Protein AF-0000000066740600 (afdb_homodimer)

Secondary structure (DSSP, 8-state):
--------------HHHHHHHHHHHHHHHHHHHHHHHHHHHH--HHHHHHHHHHHHHHHHHHHHHHHHT---SSTHHHHHHHHHHHHHHHHHHHHHTGGGSSSHHHHHHHHHHHIIIIIIHHHHHHHHT-GGG-THHHHHHHHHHHHHHGGG-/------------SHHHHHHHHHHHHHHHHHHHHHHHHHHHHH--HHHHHHHHHHHHHHHHHHHHHHHHT---SSTHHHHHHHHHHHHHHHHHHHHHTGGGSSSHHHHHHHHHHHIIIIIIHHHHHHHHT-GGG-THHHHHHHHHHHHHHGGG-

Structure (mmCIF, N/CA/C/O backbone):
data_AF-0000000066740600-model_v1
#
loop_
_entity.id
_entity.type
_entity.pdbx_description
1 polymer 'Uncharacterized protein'
#
loop_
_atom_site.group_PDB
_atom_site.id
_atom_site.type_symbol
_atom_site.label_atom_id
_atom_site.label_alt_id
_atom_site.label_comp_id
_at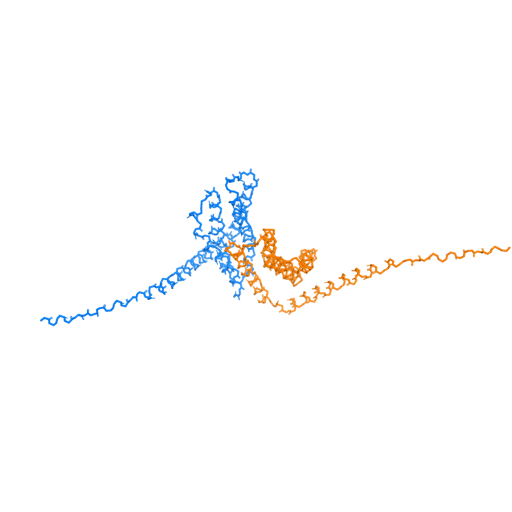om_site.label_asym_id
_atom_site.label_entity_id
_atom_site.label_seq_id
_atom_site.pdbx_PDB_ins_code
_atom_site.Cartn_x
_atom_site.Cartn_y
_atom_site.Cartn_z
_atom_site.occupancy
_atom_site.B_iso_or_equiv
_atom_site.auth_seq_id
_atom_site.auth_comp_id
_atom_site.auth_asym_id
_atom_site.auth_atom_id
_atom_site.pdbx_PDB_model_num
ATOM 1 N N . MET A 1 1 ? -26.531 -8.078 -70.688 1 21.88 1 MET A N 1
ATOM 2 C CA . MET A 1 1 ? -25.453 -8.773 -69.938 1 21.88 1 MET A CA 1
ATOM 3 C C . MET A 1 1 ? -24.734 -7.836 -69 1 21.88 1 MET A C 1
ATOM 5 O O . MET A 1 1 ? -23.781 -8.234 -68.312 1 21.88 1 MET A O 1
ATOM 9 N N . ALA A 1 2 ? -24.703 -6.605 -69.312 1 25 2 ALA A N 1
ATOM 10 C CA . ALA A 1 2 ? -23.812 -5.691 -68.625 1 25 2 ALA A CA 1
ATOM 11 C C . ALA A 1 2 ? -24.219 -5.566 -67.188 1 25 2 ALA A C 1
ATOM 13 O O . ALA A 1 2 ? -25.234 -4.934 -66.812 1 25 2 ALA A O 1
ATOM 14 N N . SER A 1 3 ? -24.125 -6.664 -66.375 1 24.88 3 SER A N 1
ATOM 15 C CA . SER A 1 3 ? -24.422 -6.832 -64.938 1 24.88 3 SER A CA 1
ATOM 16 C C . SER A 1 3 ? -23.562 -5.902 -64.062 1 24.88 3 SER A C 1
ATOM 18 O O . SER A 1 3 ? -22.344 -5.969 -64.125 1 24.88 3 SER A O 1
ATOM 20 N N . SER A 1 4 ? -23.891 -4.574 -64.125 1 25.97 4 SER A N 1
ATOM 21 C CA . SER A 1 4 ? -23.328 -3.529 -63.25 1 25.97 4 SER A CA 1
ATOM 22 C C . SER A 1 4 ? -23.188 -3.994 -61.812 1 25.97 4 SER A C 1
ATOM 24 O O . SER A 1 4 ? -24.172 -4.414 -61.188 1 25.97 4 SER A O 1
ATOM 26 N N . PHE A 1 5 ? -21.984 -4.531 -61.438 1 25.25 5 PHE A N 1
ATOM 27 C CA . PHE A 1 5 ? -21.422 -4.973 -60.156 1 25.25 5 PHE A CA 1
ATOM 28 C C . PHE A 1 5 ? -21.5 -3.859 -59.125 1 25.25 5 PHE A C 1
ATOM 30 O O . PHE A 1 5 ? -20.891 -2.805 -59.281 1 25.25 5 PHE A O 1
ATOM 37 N N . LEU A 1 6 ? -22.672 -3.512 -58.5 1 25.91 6 LEU A N 1
ATOM 38 C CA . LEU A 1 6 ? -22.859 -2.68 -57.312 1 25.91 6 LEU A CA 1
ATOM 39 C C . LEU A 1 6 ? -21.906 -3.084 -56.219 1 25.91 6 LEU A C 1
ATOM 41 O O . LEU A 1 6 ? -21.953 -4.215 -55.719 1 25.91 6 LEU A O 1
ATOM 45 N N . LYS A 1 7 ? -20.609 -2.719 -56.375 1 25.66 7 LYS A N 1
ATOM 46 C CA . LYS A 1 7 ? -19.609 -2.834 -55.344 1 25.66 7 LYS A CA 1
ATOM 47 C C . LYS A 1 7 ? -20.109 -2.219 -54.031 1 25.66 7 LYS A C 1
ATOM 49 O O . LYS A 1 7 ? -20.344 -1.01 -53.969 1 25.66 7 LYS A O 1
ATOM 54 N N . THR A 1 8 ? -21.016 -2.797 -53.156 1 27.02 8 THR A N 1
ATOM 55 C CA . THR A 1 8 ? -21.312 -2.506 -51.75 1 27.02 8 THR A CA 1
ATOM 56 C C . THR A 1 8 ? -20.047 -2.504 -50.938 1 27.02 8 THR A C 1
ATOM 58 O O . THR A 1 8 ? -19.391 -3.539 -50.781 1 27.02 8 THR A O 1
ATOM 61 N N . GLY A 1 9 ? -19.125 -1.652 -51.188 1 29.67 9 GLY A N 1
ATOM 62 C CA . GLY A 1 9 ? -17.938 -1.495 -50.375 1 29.67 9 GLY A CA 1
ATOM 63 C C . GLY A 1 9 ? -18.25 -1.523 -48.875 1 29.67 9 GLY A C 1
ATOM 64 O O . GLY A 1 9 ? -19.172 -0.851 -48.406 1 29.67 9 GLY A O 1
ATOM 65 N N . GLY A 1 10 ? -18.094 -2.664 -48.188 1 28.22 10 GLY A N 1
ATOM 66 C CA . GLY A 1 10 ? -18.141 -2.971 -46.75 1 28.22 10 GLY A CA 1
ATOM 67 C C . GLY A 1 10 ? -17.344 -1.997 -45.906 1 28.22 10 GLY A C 1
ATOM 68 O O . GLY A 1 10 ? -16.109 -1.909 -46.062 1 28.22 10 GLY A O 1
ATOM 69 N N . ILE A 1 11 ? -17.812 -0.753 -45.75 1 31.66 11 ILE A N 1
ATOM 70 C CA . ILE A 1 11 ? -17.281 0.101 -44.719 1 31.66 11 ILE A CA 1
ATOM 71 C C . ILE A 1 11 ? -17.094 -0.712 -43.438 1 31.66 11 ILE A C 1
ATOM 73 O O . ILE A 1 11 ? -18.062 -1.271 -42.906 1 31.66 11 ILE A O 1
ATOM 77 N N . VAL A 1 12 ? -16.062 -1.437 -43.219 1 31.19 12 VAL A N 1
ATOM 78 C CA . VAL A 1 12 ? -15.547 -2.119 -42.031 1 31.19 12 VAL A CA 1
ATOM 79 C C . VAL A 1 12 ? -15.664 -1.205 -40.812 1 31.19 12 VAL A C 1
ATOM 81 O O . VAL A 1 12 ? -15.625 0.021 -40.938 1 31.19 12 VAL A O 1
ATOM 84 N N . GLY A 1 13 ? -16.188 -1.726 -39.562 1 34.06 13 GLY A N 1
ATOM 85 C CA . GLY A 1 13 ? -16.625 -1.51 -38.188 1 34.06 13 GLY A CA 1
ATOM 86 C C . GLY A 1 13 ? -15.586 -0.798 -37.344 1 34.06 13 GLY A C 1
ATOM 87 O O . GLY A 1 13 ? -15.023 -1.385 -36.406 1 34.06 13 GLY A O 1
ATOM 88 N N . GLY A 1 14 ? -14.797 0.026 -37.875 1 41.44 14 GLY A N 1
ATOM 89 C CA . GLY A 1 14 ? -13.906 0.753 -36.969 1 41.44 14 GLY A CA 1
ATOM 90 C C . GLY A 1 14 ? -14.656 1.548 -35.906 1 41.44 14 GLY A C 1
ATOM 91 O O . GLY A 1 14 ? -14.039 2.098 -35 1 41.44 14 GLY A O 1
ATOM 92 N N . GLY A 1 15 ? -15.867 1.936 -36.156 1 43.47 15 GLY A N 1
ATOM 93 C CA . GLY A 1 15 ? -16.656 2.715 -35.219 1 43.47 15 GLY A CA 1
ATOM 94 C C . GLY A 1 15 ? -16.969 1.964 -33.938 1 43.47 15 GLY A C 1
ATOM 95 O O . GLY A 1 15 ? -17.391 2.564 -32.938 1 43.47 15 GLY A O 1
ATOM 96 N N . ASP A 1 16 ? -16.969 0.61 -33.938 1 46.47 16 ASP A N 1
ATOM 97 C CA . ASP A 1 16 ? -17.453 -0.194 -32.812 1 46.47 16 ASP A CA 1
ATOM 98 C C . ASP A 1 16 ? -16.453 -0.186 -31.672 1 46.47 16 ASP A C 1
ATOM 100 O O . ASP A 1 16 ? -16.859 -0.222 -30.5 1 46.47 16 ASP A O 1
ATOM 104 N N . VAL A 1 17 ? -15.188 -0.057 -32.031 1 48.78 17 VAL A N 1
ATOM 105 C CA . VAL A 1 17 ? -14.25 -0.125 -30.906 1 48.78 17 VAL A CA 1
ATOM 106 C C . VAL A 1 17 ? -14.336 1.158 -30.078 1 48.78 17 VAL A C 1
ATOM 108 O O . VAL A 1 17 ? -14.266 1.12 -28.844 1 48.78 17 VAL A O 1
ATOM 111 N N . GLY A 1 18 ? -14.484 2.225 -30.672 1 47.16 18 GLY A N 1
ATOM 112 C CA . GLY A 1 18 ? -14.609 3.479 -29.938 1 47.16 18 GLY A CA 1
ATOM 113 C C . GLY A 1 18 ? -15.859 3.545 -29.078 1 47.16 18 GLY A C 1
ATOM 114 O O . GLY A 1 18 ? -15.82 4.062 -27.969 1 47.16 18 GLY A O 1
ATOM 115 N N . GLN A 1 19 ? -16.906 3.047 -29.578 1 48.78 19 GLN A N 1
ATOM 116 C CA . GLN A 1 19 ? -18.156 3.039 -28.828 1 48.78 19 GLN A CA 1
ATOM 117 C C . GLN A 1 19 ? -18.078 2.076 -27.641 1 48.78 19 GLN A C 1
ATOM 119 O O . GLN A 1 19 ? -18.594 2.377 -26.562 1 48.78 19 GLN A O 1
ATOM 124 N N . TYR A 1 20 ? -17.438 0.97 -27.828 1 52.47 20 TYR A N 1
ATOM 125 C CA . TYR A 1 20 ? -17.297 0.039 -26.703 1 52.47 20 TYR A CA 1
ATOM 126 C C . TYR A 1 20 ? -16.359 0.599 -25.641 1 52.47 20 TYR A C 1
ATOM 128 O O . TYR A 1 20 ? -16.578 0.419 -24.453 1 52.47 20 TYR A O 1
ATOM 136 N N . GLN A 1 21 ? -15.312 1.221 -26 1 48.84 21 GLN A N 1
ATOM 137 C CA . GLN A 1 21 ? -14.445 1.854 -25.016 1 48.84 21 GLN A CA 1
ATOM 138 C C . GLN A 1 21 ? -15.18 2.963 -24.266 1 48.84 21 GLN A C 1
ATOM 140 O O . GLN A 1 21 ? -15.047 3.096 -23.047 1 48.84 21 GLN A O 1
ATOM 145 N N . LEU A 1 22 ? -15.922 3.779 -24.953 1 50.59 22 LEU A N 1
ATOM 146 C CA . LEU A 1 22 ? -16.734 4.801 -24.328 1 50.59 22 LEU A CA 1
ATOM 147 C C . LEU A 1 22 ? -17.781 4.168 -23.406 1 50.59 22 LEU A C 1
ATOM 149 O O . LEU A 1 22 ? -18.016 4.656 -22.297 1 50.59 22 LEU A O 1
ATOM 153 N N . TYR A 1 23 ? -18.438 3.145 -23.875 1 50.34 23 TYR A N 1
ATOM 154 C CA . TYR A 1 23 ? -19.375 2.416 -23.031 1 50.34 23 TYR A CA 1
ATOM 155 C C . TYR A 1 23 ? -18.688 1.831 -21.812 1 50.34 23 TYR A C 1
ATOM 157 O O . TYR A 1 23 ? -19.203 1.906 -20.688 1 50.34 23 TYR A O 1
ATOM 165 N N . ASP A 1 24 ? -17.578 1.298 -21.938 1 51.59 24 ASP A N 1
ATOM 166 C CA . ASP A 1 24 ? -16.828 0.751 -20.812 1 51.59 24 ASP A CA 1
ATOM 167 C C . ASP A 1 24 ? -16.375 1.859 -19.875 1 51.59 24 ASP A C 1
ATOM 169 O O . ASP A 1 24 ? -16.422 1.698 -18.641 1 51.59 24 ASP A O 1
ATOM 173 N N . ASP A 1 25 ? -15.992 2.965 -20.359 1 51.31 25 ASP A N 1
ATOM 174 C CA . ASP A 1 25 ? -15.648 4.121 -19.547 1 51.31 25 ASP A CA 1
ATOM 175 C C . ASP A 1 25 ? -16.875 4.66 -18.812 1 51.31 25 ASP A C 1
ATOM 177 O O . ASP A 1 25 ? -16.781 5.02 -17.641 1 51.31 25 ASP A O 1
ATOM 181 N N . LEU A 1 26 ? -17.953 4.793 -19.5 1 51.19 26 LEU A N 1
ATOM 182 C CA . LEU A 1 26 ? -19.188 5.262 -18.891 1 51.19 26 LEU A CA 1
ATOM 183 C C . LEU A 1 26 ? -19.688 4.273 -17.844 1 51.19 26 LEU A C 1
ATOM 185 O O . LEU A 1 26 ? -20.125 4.676 -16.766 1 51.19 26 LEU A O 1
ATOM 189 N N . GLN A 1 27 ? -19.656 2.984 -18.156 1 47.66 27 GLN A N 1
ATOM 190 C CA . GLN A 1 27 ? -20.047 1.976 -17.172 1 47.66 27 GLN A CA 1
ATOM 191 C C . GLN A 1 27 ? -19.125 2.012 -15.961 1 47.66 27 GLN A C 1
ATOM 193 O O . GLN A 1 27 ? -19.594 1.93 -14.82 1 47.66 27 GLN A O 1
ATOM 198 N N . ALA A 1 28 ? -17.984 2.164 -16.125 1 49.78 28 ALA A N 1
ATOM 199 C CA . ALA A 1 28 ? -17.031 2.281 -15.016 1 49.78 28 ALA A CA 1
ATOM 200 C C . ALA A 1 28 ? -17.312 3.541 -14.203 1 49.78 28 ALA A C 1
ATOM 202 O O . ALA A 1 28 ? -17.266 3.51 -12.969 1 49.78 28 ALA A O 1
ATOM 203 N N . ARG A 1 29 ? -17.594 4.594 -14.875 1 50 29 ARG A N 1
ATOM 204 C CA . ARG A 1 29 ? -17.969 5.816 -14.18 1 50 29 ARG A CA 1
ATOM 205 C C . ARG A 1 29 ? -19.297 5.637 -13.438 1 50 29 ARG A C 1
ATOM 207 O O . ARG A 1 29 ? -19.438 6.094 -12.297 1 50 29 ARG A O 1
ATOM 214 N N . LEU A 1 30 ? -20.234 5.156 -14.086 1 48.66 30 LEU A N 1
ATOM 215 C CA . LEU A 1 30 ? -21.531 4.883 -13.453 1 48.66 30 LEU A CA 1
ATOM 216 C C . LEU A 1 30 ? -21.359 3.949 -12.258 1 48.66 30 LEU A C 1
ATOM 218 O O . LEU A 1 30 ? -21.969 4.164 -11.203 1 48.66 30 LEU A O 1
ATOM 222 N N . GLU A 1 31 ? -20.562 2.971 -12.461 1 44.22 31 GLU A N 1
ATOM 223 C CA . GLU A 1 31 ? -20.328 2.059 -11.344 1 44.22 31 GLU A CA 1
ATOM 224 C C . GLU A 1 31 ? -19.562 2.744 -10.227 1 44.22 31 GLU A C 1
ATOM 226 O O . GLU A 1 31 ? -19.875 2.564 -9.047 1 44.22 31 GLU A O 1
ATOM 231 N N . ALA A 1 32 ? -18.672 3.531 -10.602 1 47.28 32 ALA A N 1
ATOM 232 C CA . ALA A 1 32 ? -17.938 4.328 -9.625 1 47.28 32 ALA A CA 1
ATOM 233 C C . ALA A 1 32 ? -18.859 5.324 -8.93 1 47.28 32 ALA A C 1
ATOM 235 O O . ALA A 1 32 ? -18.797 5.488 -7.707 1 47.28 32 ALA A O 1
ATOM 236 N N . ASP A 1 33 ? -19.625 6.027 -9.656 1 48 33 ASP A N 1
ATOM 237 C CA . ASP A 1 33 ? -20.625 6.926 -9.102 1 48 33 ASP A CA 1
ATOM 238 C C . ASP A 1 33 ? -21.625 6.168 -8.227 1 48 33 ASP A C 1
ATOM 240 O O . ASP A 1 33 ? -22 6.633 -7.145 1 48 33 ASP A O 1
ATOM 244 N N . THR A 1 34 ? -22.062 5.102 -8.727 1 45.16 34 THR A N 1
ATOM 245 C CA . THR A 1 34 ? -23.016 4.293 -7.973 1 45.16 34 THR A CA 1
ATOM 246 C C . THR A 1 34 ? -22.391 3.754 -6.695 1 45.16 34 THR A C 1
ATOM 248 O O . THR A 1 34 ? -23 3.768 -5.633 1 45.16 34 THR A O 1
ATOM 251 N N . VAL A 1 35 ? -21.297 3.229 -6.773 1 42.97 35 VAL A N 1
ATOM 252 C CA . VAL A 1 35 ? -20.609 2.754 -5.582 1 42.97 35 VAL A CA 1
ATOM 253 C C . VAL A 1 35 ? -20.297 3.932 -4.66 1 42.97 35 VAL A C 1
ATOM 255 O O . VAL A 1 35 ? -20.438 3.834 -3.441 1 42.97 35 VAL A O 1
ATOM 258 N N . GLY A 1 36 ? -19.75 4.961 -5.203 1 44.66 36 GLY A N 1
ATOM 259 C CA . GLY A 1 36 ? -19.562 6.188 -4.445 1 44.66 36 GLY A CA 1
ATOM 260 C C . GLY A 1 36 ? -20.828 6.688 -3.777 1 44.66 36 GLY A C 1
ATOM 261 O O . GLY A 1 36 ? -20.812 7.059 -2.602 1 44.66 36 GLY A O 1
ATOM 262 N N . MET A 1 37 ? -21.828 6.863 -4.582 1 42.41 37 MET A N 1
ATOM 263 C CA . MET A 1 37 ? -23.109 7.297 -4.066 1 42.41 37 MET A CA 1
ATOM 264 C C . MET A 1 37 ? -23.641 6.316 -3.023 1 42.41 37 MET A C 1
ATOM 266 O O . MET A 1 37 ? -24.188 6.73 -1.994 1 42.41 37 MET A O 1
ATOM 270 N N . ALA A 1 38 ? -23.656 5.129 -3.359 1 41.78 38 ALA A N 1
ATOM 271 C CA . ALA A 1 38 ? -24.125 4.145 -2.385 1 41.78 38 ALA A CA 1
ATOM 272 C C . ALA A 1 38 ? -23.312 4.23 -1.092 1 41.78 38 ALA A C 1
ATOM 274 O O . ALA A 1 38 ? -23.875 4.129 0.003 1 41.78 38 ALA A O 1
ATOM 275 N N . PHE A 1 39 ? -21.984 4.301 -1.225 1 44.47 39 PHE A N 1
ATOM 276 C CA . PHE A 1 39 ? -21.141 4.426 -0.041 1 44.47 39 PHE A CA 1
ATOM 277 C C . PHE A 1 39 ? -21.359 5.773 0.637 1 44.47 39 PHE A C 1
ATOM 279 O O . PHE A 1 39 ? -21.375 5.859 1.866 1 44.47 39 PHE A O 1
ATOM 286 N N . SER A 1 40 ? -21.312 6.879 -0.047 1 45.03 40 SER A N 1
ATOM 287 C CA . SER A 1 40 ? -21.547 8.211 0.511 1 45.03 40 SER A CA 1
ATOM 288 C C . SER A 1 40 ? -22.906 8.281 1.196 1 45.03 40 SER A C 1
ATOM 290 O O . SER A 1 40 ? -23.031 8.852 2.283 1 45.03 40 SER A O 1
ATOM 292 N N . ALA A 1 41 ? -24 8.109 0.292 1 45.03 41 ALA A N 1
ATOM 293 C CA . ALA A 1 41 ? -25.344 8.25 0.837 1 45.03 41 ALA A CA 1
ATOM 294 C C . ALA A 1 41 ? -25.547 7.344 2.047 1 45.03 41 ALA A C 1
ATOM 296 O O . ALA A 1 41 ? -26.281 7.695 2.982 1 45.03 41 ALA A O 1
ATOM 297 N N . ALA A 1 42 ? -25.062 6.16 1.802 1 44.19 42 ALA A N 1
ATOM 298 C CA . ALA A 1 42 ? -25.438 5.141 2.771 1 44.19 42 ALA A CA 1
ATOM 299 C C . ALA A 1 42 ? -24.625 5.266 4.055 1 44.19 42 ALA A C 1
ATOM 301 O O . ALA A 1 42 ? -25 4.723 5.094 1 44.19 42 ALA A O 1
ATOM 302 N N . THR A 1 43 ? -23.172 5.605 3.93 1 56.62 43 THR A N 1
ATOM 303 C CA . THR A 1 43 ? -22.562 5.156 5.176 1 56.62 43 THR A CA 1
ATOM 304 C C . THR A 1 43 ? -22.297 6.336 6.105 1 56.62 43 THR A C 1
ATOM 306 O O . THR A 1 43 ? -21.453 7.18 5.82 1 56.62 43 THR A O 1
ATOM 309 N N . GLY A 1 44 ? -23.312 6.785 6.773 1 64.25 44 GLY A N 1
ATOM 310 C CA . GLY A 1 44 ? -23.062 7.66 7.91 1 64.25 44 GLY A CA 1
ATOM 311 C C . GLY A 1 44 ? -21.797 7.312 8.672 1 64.25 44 GLY A C 1
ATOM 312 O O . GLY A 1 44 ? -21.172 6.289 8.406 1 64.25 44 GLY A O 1
ATOM 313 N N . PRO A 1 45 ? -21.188 8.266 9.336 1 73.12 45 PRO A N 1
ATOM 314 C CA . PRO A 1 45 ? -19.969 8.039 10.109 1 73.12 45 PRO A CA 1
ATOM 315 C C . PRO A 1 45 ? -19.969 6.699 10.844 1 73.12 45 PRO A C 1
ATOM 317 O O . PRO A 1 45 ? -18.938 6.031 10.93 1 73.12 45 PRO A O 1
ATOM 320 N N . MET A 1 46 ? -21.109 6.332 11.227 1 78.94 46 MET A N 1
ATOM 321 C CA . MET A 1 46 ? -21.219 5.07 11.953 1 78.94 46 MET A CA 1
ATOM 322 C C . MET A 1 46 ? -20.969 3.887 11.023 1 78.94 46 MET A C 1
ATOM 324 O O . MET A 1 46 ? -20.328 2.908 11.422 1 78.94 46 MET A O 1
ATOM 328 N N . LEU A 1 47 ? -21.438 3.982 9.844 1 83.62 47 LEU A N 1
ATOM 329 C CA . LEU A 1 47 ? -21.281 2.877 8.906 1 83.62 47 LEU A CA 1
ATOM 330 C C . LEU A 1 47 ? -19.828 2.75 8.453 1 83.62 47 LEU A C 1
ATOM 332 O O . LEU A 1 47 ? -19.312 1.638 8.312 1 83.62 47 LEU A O 1
ATOM 336 N N . ARG A 1 48 ? -19.219 3.848 8.297 1 88.75 48 ARG A N 1
ATOM 337 C CA . ARG A 1 48 ? -17.828 3.834 7.867 1 88.75 48 ARG A CA 1
ATOM 338 C C . ARG A 1 48 ? -16.938 3.137 8.898 1 88.75 48 ARG A C 1
ATOM 340 O O . ARG A 1 48 ? -16.078 2.328 8.539 1 88.75 48 ARG A O 1
ATOM 347 N N . HIS A 1 49 ? -17.172 3.424 10.156 1 92.38 49 HIS A N 1
ATOM 348 C CA . HIS A 1 49 ? -16.391 2.791 11.211 1 92.38 49 HIS A CA 1
ATOM 349 C C . HIS A 1 49 ? -16.625 1.281 11.234 1 92.38 49 HIS A C 1
ATOM 351 O O . HIS A 1 49 ? -15.68 0.515 11.461 1 92.38 49 HIS A O 1
ATOM 357 N N . LYS A 1 50 ? -17.812 0.93 10.992 1 94.12 50 LYS A N 1
ATOM 358 C CA . LYS A 1 50 ? -18.125 -0.497 10.977 1 94.12 50 LYS A CA 1
ATOM 359 C C . LYS A 1 50 ? -17.438 -1.193 9.805 1 94.12 50 LYS A C 1
ATOM 361 O O . LYS A 1 50 ? -16.922 -2.307 9.945 1 94.12 50 LYS A O 1
ATOM 366 N N . VAL A 1 51 ? -17.453 -0.566 8.648 1 95.25 51 VAL A N 1
ATOM 367 C CA . VAL A 1 51 ? -16.828 -1.135 7.465 1 95.25 51 VAL A CA 1
ATOM 368 C C . VAL A 1 51 ? -15.328 -1.316 7.719 1 95.25 51 VAL A C 1
ATOM 370 O O . VAL A 1 51 ? -14.766 -2.371 7.414 1 95.25 51 VAL A O 1
ATOM 373 N N . VAL A 1 52 ? -14.711 -0.335 8.266 1 97.44 52 VAL A N 1
ATOM 374 C CA . VAL A 1 52 ? -13.289 -0.402 8.562 1 97.44 52 VAL A CA 1
ATOM 375 C C . VAL A 1 52 ? -13.016 -1.52 9.57 1 97.44 52 VAL A C 1
ATOM 377 O O . VAL A 1 52 ? -12.078 -2.303 9.406 1 97.44 52 VAL A O 1
ATOM 380 N N . ALA A 1 53 ? -13.852 -1.61 10.578 1 97.94 53 ALA A N 1
ATOM 381 C CA . ALA A 1 53 ? -13.711 -2.631 11.617 1 97.94 53 ALA A CA 1
ATOM 382 C C . ALA A 1 53 ? -13.812 -4.031 11.016 1 97.94 53 ALA A C 1
ATOM 384 O O . ALA A 1 53 ? -12.977 -4.895 11.289 1 97.94 53 ALA A O 1
ATOM 385 N N . VAL A 1 54 ? -14.781 -4.234 10.234 1 98.12 54 VAL A N 1
ATOM 386 C CA . VAL A 1 54 ? -15.008 -5.539 9.625 1 98.12 54 VAL A CA 1
ATOM 387 C C . VAL A 1 54 ? -13.859 -5.883 8.688 1 98.12 54 VAL A C 1
ATOM 389 O O . VAL A 1 54 ? -13.367 -7.012 8.688 1 98.12 54 VAL A O 1
ATOM 392 N N . SER A 1 55 ? -13.453 -4.938 7.918 1 98.56 55 SER A N 1
ATOM 393 C CA . SER A 1 55 ? -12.336 -5.148 7.012 1 98.56 55 SER A CA 1
ATOM 394 C C . SER A 1 55 ? -11.062 -5.512 7.773 1 98.56 55 SER A C 1
ATOM 396 O O . SER A 1 55 ? -10.328 -6.414 7.371 1 98.56 55 SER A O 1
ATOM 398 N N . GLY A 1 56 ? -10.773 -4.781 8.852 1 98.69 56 GLY A N 1
ATOM 399 C CA . GLY A 1 56 ? -9.609 -5.078 9.672 1 98.69 56 GLY A CA 1
ATOM 400 C C . GLY A 1 56 ? -9.641 -6.469 10.266 1 98.69 56 GLY A C 1
ATOM 401 O O . GLY A 1 56 ? -8.656 -7.207 10.188 1 98.69 56 GLY A O 1
ATOM 402 N N . VAL A 1 57 ? -10.75 -6.836 10.812 1 98.69 57 VAL A N 1
ATOM 403 C CA . VAL A 1 57 ? -10.914 -8.172 11.375 1 98.69 57 VAL A CA 1
ATOM 404 C C . VAL A 1 57 ? -10.742 -9.219 10.281 1 98.69 57 VAL A C 1
ATOM 406 O O . VAL A 1 57 ? -10.047 -10.219 10.477 1 98.69 57 VAL A O 1
ATOM 409 N N . ALA A 1 58 ? -11.359 -9.023 9.172 1 98.62 58 ALA A N 1
ATOM 410 C CA . ALA A 1 58 ? -11.312 -9.969 8.062 1 98.62 58 ALA A CA 1
ATOM 411 C C . ALA A 1 58 ? -9.883 -10.188 7.586 1 98.62 58 ALA A C 1
ATOM 413 O O . ALA A 1 58 ? -9.453 -11.328 7.375 1 98.62 58 ALA A O 1
ATOM 414 N N . THR A 1 59 ? -9.133 -9.062 7.332 1 98.62 59 THR A N 1
ATOM 415 C CA . THR A 1 59 ? -7.789 -9.219 6.797 1 98.62 59 THR A CA 1
ATOM 416 C C . THR A 1 59 ? -6.898 -9.977 7.781 1 98.62 59 THR A C 1
ATOM 418 O O . THR A 1 59 ? -6.109 -10.836 7.379 1 98.62 59 THR A O 1
ATOM 421 N N . LEU A 1 60 ? -7.031 -9.727 9.055 1 98.69 60 LEU A N 1
ATOM 422 C CA . LEU A 1 60 ? -6.215 -10.43 10.039 1 98.69 60 LEU A CA 1
ATOM 423 C C . LEU A 1 60 ? -6.637 -11.891 10.148 1 98.69 60 LEU A C 1
ATOM 425 O O . LEU A 1 60 ? -5.793 -12.773 10.344 1 98.69 60 LEU A O 1
ATOM 429 N N . GLY A 1 61 ? -7.914 -12.188 10.078 1 98.62 61 GLY A N 1
ATOM 430 C CA . GLY A 1 61 ? -8.367 -13.562 10.031 1 98.62 61 GLY A CA 1
ATOM 431 C C . GLY A 1 61 ? -7.828 -14.328 8.828 1 98.62 61 GLY A C 1
ATOM 432 O O . GLY A 1 61 ? -7.387 -15.469 8.961 1 98.62 61 GLY A O 1
ATOM 433 N N . LEU A 1 62 ? -7.867 -13.75 7.734 1 98.69 62 LEU A N 1
ATOM 434 C CA . LEU A 1 62 ? -7.367 -14.359 6.508 1 98.69 62 LEU A CA 1
ATOM 435 C C . LEU A 1 62 ? -5.855 -14.555 6.574 1 98.69 62 LEU A C 1
ATOM 437 O O . LEU A 1 62 ? -5.332 -15.555 6.074 1 98.69 62 LEU A O 1
ATOM 441 N N . ASP A 1 63 ? -5.223 -13.57 7.172 1 98.44 63 ASP A N 1
ATOM 442 C CA . ASP A 1 63 ? -3.783 -13.695 7.355 1 98.44 63 ASP A CA 1
ATOM 443 C C . ASP A 1 63 ? -3.453 -14.859 8.297 1 98.44 63 ASP A C 1
ATOM 445 O O . ASP A 1 63 ? -2.488 -15.594 8.07 1 98.44 63 ASP A O 1
ATOM 449 N N . THR A 1 64 ? -4.156 -14.961 9.32 1 98.19 64 THR A N 1
ATOM 450 C CA . THR A 1 64 ? -3.955 -16.062 10.258 1 98.19 64 THR A CA 1
ATOM 451 C C . THR A 1 64 ? -4.207 -17.406 9.578 1 98.19 64 THR A C 1
ATOM 453 O O . THR A 1 64 ? -3.447 -18.359 9.773 1 98.19 64 THR A O 1
ATOM 456 N N . TYR A 1 65 ? -5.258 -17.469 8.82 1 98.38 65 TYR A N 1
ATOM 457 C CA . TYR A 1 65 ? -5.52 -18.672 8.031 1 98.38 65 TYR A CA 1
ATOM 458 C C . TYR A 1 65 ? -4.332 -19 7.133 1 98.38 65 TYR A C 1
ATOM 460 O O . TYR A 1 65 ? -3.918 -20.156 7.043 1 98.38 65 TYR A O 1
ATOM 468 N N . ASP A 1 66 ? -3.867 -18.031 6.492 1 98 66 ASP A N 1
ATOM 469 C CA . ASP A 1 66 ? -2.705 -18.203 5.625 1 98 66 ASP A CA 1
ATOM 470 C C . ASP A 1 66 ? -1.522 -18.781 6.402 1 98 66 ASP A C 1
ATOM 472 O O . ASP A 1 66 ? -0.884 -19.734 5.957 1 98 66 ASP A O 1
ATOM 476 N N . ALA A 1 67 ? -1.166 -18.281 7.531 1 97 67 ALA A N 1
ATOM 477 C CA . ALA A 1 67 ? 0.018 -18.625 8.312 1 97 67 ALA A CA 1
ATOM 478 C C . ALA A 1 67 ? -0.106 -20.047 8.883 1 97 67 ALA A C 1
ATOM 480 O O . ALA A 1 67 ? 0.897 -20.734 9.062 1 97 67 ALA A O 1
ATOM 481 N N . HIS A 1 68 ? -1.3 -20.5 9.031 1 97.62 68 HIS A N 1
ATOM 482 C CA . HIS A 1 68 ? -1.402 -21.703 9.844 1 97.62 68 HIS A CA 1
ATOM 483 C C . HIS A 1 68 ? -2.111 -22.828 9.086 1 97.62 68 HIS A C 1
ATOM 485 O O . HIS A 1 68 ? -2.008 -24 9.453 1 97.62 68 HIS A O 1
ATOM 491 N N . MET A 1 69 ? -2.773 -22.469 8.109 1 97 69 MET A N 1
ATOM 492 C CA . MET A 1 69 ? -3.633 -23.5 7.531 1 97 69 MET A CA 1
ATOM 493 C C . MET A 1 69 ? -3.461 -23.578 6.02 1 97 69 MET A C 1
ATOM 495 O O . MET A 1 69 ? -3.494 -24.656 5.434 1 97 69 MET A O 1
ATOM 499 N N . PHE A 1 70 ? -3.285 -22.516 5.383 1 96.5 70 PHE A N 1
ATOM 500 C CA . PHE A 1 70 ? -3.258 -22.438 3.926 1 96.5 70 PHE A CA 1
ATOM 501 C C . PHE A 1 70 ? -1.963 -23.016 3.375 1 96.5 70 PHE A C 1
ATOM 503 O O . PHE A 1 70 ? -0.884 -22.469 3.586 1 96.5 70 PHE A O 1
ATOM 510 N N . ARG A 1 71 ? -2.029 -24.172 2.689 1 97.12 71 ARG A N 1
ATOM 511 C CA . ARG A 1 71 ? -0.921 -24.875 2.059 1 97.12 71 ARG A CA 1
ATOM 512 C C . ARG A 1 71 ? -1.284 -25.312 0.642 1 97.12 71 ARG A C 1
ATOM 514 O O . ARG A 1 71 ? -1.6 -26.469 0.405 1 97.12 71 ARG A O 1
ATOM 521 N N . PRO A 1 72 ? -1.181 -24.438 -0.288 1 96.94 72 PRO A N 1
ATOM 522 C CA . PRO A 1 72 ? -1.565 -24.781 -1.661 1 96.94 72 PRO A CA 1
ATOM 523 C C . PRO A 1 72 ? -0.634 -25.812 -2.299 1 96.94 72 PRO A C 1
ATOM 525 O O . PRO A 1 72 ? 0.53 -25.922 -1.905 1 96.94 72 PRO A O 1
ATOM 528 N N . LYS A 1 73 ? -1.096 -26.562 -3.273 1 97.75 73 LYS A N 1
ATOM 529 C CA . LYS A 1 73 ? -0.292 -27.5 -4.051 1 97.75 73 LYS A CA 1
ATOM 530 C C . LYS A 1 73 ? 0.77 -26.766 -4.867 1 97.75 73 LYS A C 1
ATOM 532 O O . LYS A 1 73 ? 1.918 -27.203 -4.941 1 97.75 73 LYS A O 1
ATOM 537 N N . ASN A 1 74 ? 0.325 -25.734 -5.504 1 97.25 74 ASN A N 1
ATOM 538 C CA . ASN A 1 74 ? 1.222 -24.844 -6.234 1 97.25 74 ASN A CA 1
ATOM 539 C C . ASN A 1 74 ? 1.651 -23.656 -5.375 1 97.25 74 ASN A C 1
ATOM 541 O O . ASN A 1 74 ? 0.84 -22.781 -5.07 1 97.25 74 ASN A O 1
ATOM 545 N N . PRO A 1 75 ? 2.855 -23.5 -5.062 1 95.25 75 PRO A N 1
ATOM 546 C CA . PRO A 1 75 ? 3.344 -22.484 -4.133 1 95.25 75 PRO A CA 1
ATOM 547 C C . PRO A 1 75 ? 3.146 -21.062 -4.664 1 95.25 75 PRO A C 1
ATOM 549 O O . PRO A 1 75 ? 3.178 -20.094 -3.895 1 95.25 75 PRO A O 1
ATOM 552 N N . THR A 1 76 ? 3.006 -20.875 -5.883 1 94.44 76 THR A N 1
ATOM 553 C CA . THR A 1 76 ? 2.793 -19.562 -6.453 1 94.44 76 THR A CA 1
ATOM 554 C C . THR A 1 76 ? 1.55 -18.906 -5.859 1 94.44 76 THR A C 1
ATOM 556 O O . THR A 1 76 ? 1.485 -17.672 -5.73 1 94.44 76 THR A O 1
ATOM 559 N N . TYR A 1 77 ? 0.605 -19.719 -5.434 1 97.62 77 TYR A N 1
ATOM 560 C CA . TYR A 1 77 ? -0.653 -19.188 -4.93 1 97.62 77 TYR A CA 1
ATOM 561 C C . TYR A 1 77 ? -0.486 -18.641 -3.514 1 97.62 77 TYR A C 1
ATOM 563 O O . TYR A 1 77 ? -1.326 -17.891 -3.029 1 97.62 77 TYR A O 1
ATOM 571 N N . LYS A 1 78 ? 0.58 -19.031 -2.84 1 97 78 LYS A N 1
ATOM 572 C CA . LYS A 1 78 ? 0.908 -18.391 -1.574 1 97 78 LYS A CA 1
ATOM 573 C C . LYS A 1 78 ? 1.248 -16.906 -1.782 1 97 78 LYS A C 1
ATOM 575 O O . LYS A 1 78 ? 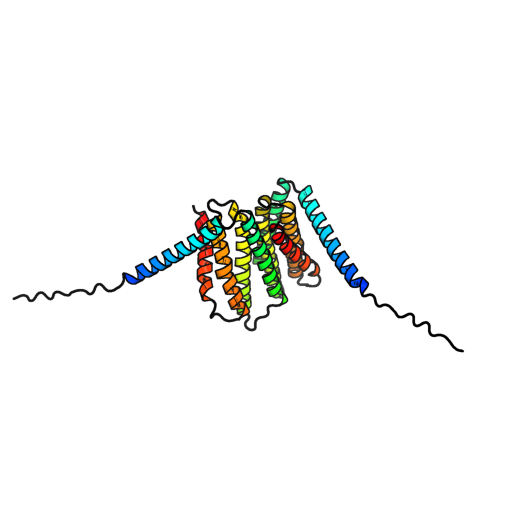0.815 -16.062 -1.009 1 97 78 LYS A O 1
ATOM 580 N N . GLU A 1 79 ? 1.991 -16.656 -2.83 1 95.06 79 GLU A N 1
ATOM 581 C CA . GLU A 1 79 ? 2.359 -15.281 -3.145 1 95.06 79 GLU A CA 1
ATOM 582 C C . GLU A 1 79 ? 1.136 -14.453 -3.531 1 95.06 79 GLU A C 1
ATOM 584 O O . GLU A 1 79 ? 1.037 -13.281 -3.178 1 95.06 79 GLU A O 1
ATOM 589 N N . VAL A 1 80 ? 0.241 -15.102 -4.215 1 97.31 80 VAL A N 1
ATOM 590 C CA . VAL A 1 80 ? -0.994 -14.43 -4.594 1 97.31 80 VAL A CA 1
ATOM 591 C C . VAL A 1 80 ? -1.784 -14.055 -3.34 1 97.31 80 VAL A C 1
ATOM 593 O O . VAL A 1 80 ? -2.299 -12.938 -3.232 1 97.31 80 VAL A O 1
ATOM 596 N N . TRP A 1 81 ? -1.839 -14.977 -2.432 1 98.44 81 TRP A N 1
ATOM 597 C CA . TRP A 1 81 ? -2.525 -14.711 -1.171 1 98.44 81 TRP A CA 1
ATOM 598 C C . TRP A 1 81 ? -1.859 -13.57 -0.415 1 98.44 81 TRP A C 1
ATOM 600 O O . TRP A 1 81 ? -2.541 -12.68 0.107 1 98.44 81 TRP A O 1
ATOM 610 N N . HIS A 1 82 ? -0.555 -13.555 -0.404 1 97.5 82 HIS A N 1
ATOM 611 C CA . HIS A 1 82 ? 0.161 -12.523 0.333 1 97.5 82 HIS A CA 1
ATOM 612 C C . HIS A 1 82 ? -0.035 -11.148 -0.31 1 97.5 82 HIS A C 1
ATOM 614 O O . HIS A 1 82 ? -0.123 -10.141 0.39 1 97.5 82 HIS A O 1
ATOM 620 N N . THR A 1 83 ? -0.06 -11.125 -1.581 1 97.56 83 THR A N 1
ATOM 621 C CA . THR A 1 83 ? -0.371 -9.875 -2.27 1 97.56 83 THR A CA 1
ATOM 622 C C . THR A 1 83 ? -1.766 -9.383 -1.896 1 97.56 83 THR A C 1
ATOM 624 O O . THR A 1 83 ? -1.95 -8.211 -1.578 1 97.56 83 THR A O 1
ATOM 627 N N . ALA A 1 84 ? -2.734 -10.297 -1.95 1 98.62 84 ALA A N 1
ATOM 628 C CA . ALA A 1 84 ? -4.094 -9.961 -1.539 1 98.62 84 ALA A CA 1
ATOM 629 C C . ALA A 1 84 ? -4.113 -9.375 -0.128 1 98.62 84 ALA A C 1
ATOM 631 O O . ALA A 1 84 ? -4.734 -8.336 0.114 1 98.62 84 ALA A O 1
ATOM 632 N N . SER A 1 85 ? -3.402 -10.031 0.711 1 98.56 85 SER A N 1
ATOM 633 C CA . SER A 1 85 ? -3.363 -9.656 2.123 1 98.56 85 SER A CA 1
ATOM 634 C C . SER A 1 85 ? -2.725 -8.289 2.318 1 98.56 85 SER A C 1
ATOM 636 O O . SER A 1 85 ? -3.25 -7.453 3.055 1 98.56 85 SER A O 1
ATOM 638 N N . LEU A 1 86 ? -1.649 -8.094 1.662 1 98 86 LEU A N 1
ATOM 639 C CA . LEU A 1 86 ? -0.934 -6.828 1.784 1 98 86 LEU A CA 1
ATOM 640 C C . LEU A 1 86 ? -1.816 -5.664 1.352 1 98 86 LEU A C 1
ATOM 642 O O . LEU A 1 86 ? -1.949 -4.676 2.08 1 98 86 LEU A O 1
ATOM 646 N N . TYR A 1 87 ? -2.396 -5.734 0.256 1 98.75 87 TYR A N 1
ATOM 647 C CA . TYR A 1 87 ? -3.223 -4.648 -0.265 1 98.75 87 TYR A CA 1
ATOM 648 C C . TYR A 1 87 ? -4.484 -4.473 0.575 1 98.75 87 TYR A C 1
ATOM 650 O O . TYR A 1 87 ? -4.953 -3.352 0.774 1 98.75 87 TYR A O 1
ATOM 658 N N . HIS A 1 88 ? -5.031 -5.59 1.046 1 98.88 88 HIS A N 1
ATOM 659 C CA . HIS A 1 88 ? -6.16 -5.551 1.967 1 98.88 88 HIS A CA 1
ATOM 660 C C . HIS A 1 88 ? -5.805 -4.797 3.244 1 98.88 88 HIS A C 1
ATOM 662 O O . HIS A 1 88 ? -6.484 -3.836 3.613 1 98.88 88 HIS A O 1
ATOM 668 N N . LEU A 1 89 ? -4.719 -5.188 3.805 1 98.62 89 LEU A N 1
ATOM 669 C CA . LEU A 1 89 ? -4.301 -4.629 5.086 1 98.62 89 LEU A CA 1
ATOM 670 C C . LEU A 1 89 ? -3.979 -3.145 4.953 1 98.62 89 LEU A C 1
ATOM 672 O O . LEU A 1 89 ? -4.492 -2.324 5.719 1 98.62 89 LEU A O 1
ATOM 676 N N . VAL A 1 90 ? -3.18 -2.746 3.986 1 98.5 90 VAL A N 1
ATOM 677 C CA . VAL A 1 90 ? -2.734 -1.363 3.844 1 98.5 90 VAL A CA 1
ATOM 678 C C . VAL A 1 90 ? -3.922 -0.47 3.49 1 98.5 90 VAL A C 1
ATOM 680 O O . VAL A 1 90 ? -4.055 0.634 4.023 1 98.5 90 VAL A O 1
ATOM 683 N N . HIS A 1 91 ? -4.777 -0.939 2.682 1 98.88 91 HIS A N 1
ATOM 684 C CA . HIS A 1 91 ? -5.887 -0.09 2.268 1 98.88 91 HIS A CA 1
ATOM 685 C C . HIS A 1 91 ? -6.988 -0.07 3.322 1 98.88 91 HIS A C 1
ATOM 687 O O . HIS A 1 91 ? -7.773 0.878 3.389 1 98.88 91 HIS A O 1
ATOM 693 N N . THR A 1 92 ? -7.043 -1.079 4.16 1 98.69 92 THR A N 1
ATOM 694 C CA . THR A 1 92 ? -7.867 -0.983 5.359 1 98.69 92 THR A CA 1
ATOM 695 C C . THR A 1 92 ? -7.359 0.131 6.273 1 98.69 92 THR A C 1
ATOM 697 O O . THR A 1 92 ? -8.148 0.938 6.77 1 98.69 92 THR A O 1
ATOM 700 N N . ALA A 1 93 ? -6.094 0.166 6.473 1 97.75 93 ALA A N 1
ATOM 701 C CA . ALA A 1 93 ? -5.508 1.239 7.27 1 97.75 93 ALA A CA 1
ATOM 702 C C . ALA A 1 93 ? -5.781 2.604 6.645 1 97.75 93 ALA A C 1
ATOM 704 O O . ALA A 1 93 ? -6.117 3.561 7.348 1 97.75 93 ALA A O 1
ATOM 705 N N . ALA A 1 94 ? -5.641 2.668 5.34 1 98.19 94 ALA A N 1
ATOM 706 C CA . ALA A 1 94 ? -5.918 3.926 4.648 1 98.19 94 ALA A CA 1
ATOM 707 C C . ALA A 1 94 ? -7.383 4.324 4.801 1 98.19 94 ALA A C 1
ATOM 709 O O . ALA A 1 94 ? -7.703 5.512 4.867 1 98.19 94 ALA A O 1
ATOM 710 N N . LEU A 1 95 ? -8.273 3.363 4.832 1 97.56 95 LEU A N 1
ATOM 711 C CA . LEU A 1 95 ? -9.688 3.613 5.047 1 97.56 95 LEU A CA 1
ATOM 712 C C . LEU A 1 95 ? -9.922 4.344 6.363 1 97.56 95 LEU A C 1
ATOM 714 O O . LEU A 1 95 ? -10.82 5.18 6.469 1 97.56 95 LEU A O 1
ATOM 718 N N . LEU A 1 96 ? -9.125 4.039 7.332 1 95.06 96 LEU A N 1
ATOM 719 C CA . LEU A 1 96 ? -9.227 4.703 8.625 1 95.06 96 LEU A CA 1
ATOM 720 C C . LEU A 1 96 ? -8.977 6.203 8.484 1 95.06 96 LEU A C 1
ATOM 722 O O . LEU A 1 96 ? -9.562 7.004 9.219 1 95.06 96 LEU A O 1
ATOM 726 N N . GLY A 1 97 ? -8.156 6.59 7.52 1 94.44 97 GLY A N 1
ATOM 727 C CA . GLY A 1 97 ? -7.82 7.988 7.305 1 94.44 97 GLY A CA 1
ATOM 728 C C . GLY A 1 97 ? -8.75 8.688 6.332 1 94.44 97 GLY A C 1
ATOM 729 O O . GLY A 1 97 ? -8.633 9.891 6.105 1 94.44 97 GLY A O 1
ATOM 730 N N . ALA A 1 98 ? -9.797 8.008 5.848 1 94.56 98 ALA A N 1
ATOM 731 C CA . ALA A 1 98 ? -10.672 8.547 4.805 1 94.56 98 ALA A CA 1
ATOM 732 C C . ALA A 1 98 ? -11.391 9.797 5.285 1 94.56 98 ALA A C 1
ATOM 734 O O . ALA A 1 98 ? -11.531 10.773 4.535 1 94.56 98 ALA A O 1
ATOM 735 N N . PRO A 1 99 ? -11.812 9.938 6.551 1 92.88 99 PRO A N 1
ATOM 736 C CA . PRO A 1 99 ? -12.625 11.07 6.992 1 92.88 99 PRO A CA 1
ATOM 737 C C . PRO A 1 99 ? -11.859 12.398 6.961 1 92.88 99 PRO A C 1
ATOM 739 O O . PRO A 1 99 ? -12.477 13.469 6.984 1 92.88 99 PRO A O 1
ATOM 742 N N . ILE A 1 100 ? -10.57 12.391 6.887 1 89.81 100 IL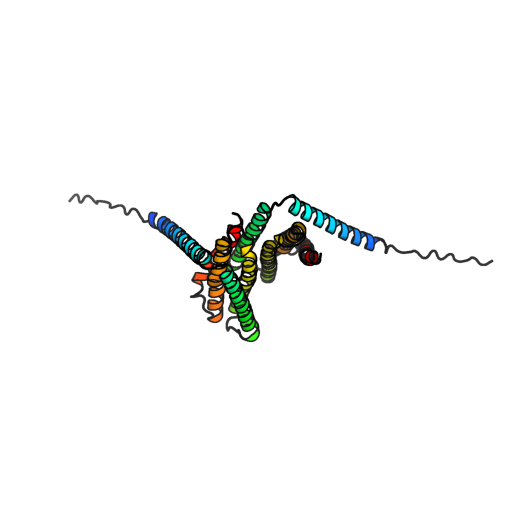E A N 1
ATOM 743 C CA . ILE A 1 100 ? -9.812 13.641 6.934 1 89.81 100 ILE A CA 1
ATOM 744 C C . ILE A 1 100 ? -9.531 14.125 5.512 1 89.81 100 ILE A C 1
ATOM 746 O O . ILE A 1 100 ? -8.891 15.164 5.32 1 89.81 100 ILE A O 1
ATOM 750 N N . THR A 1 101 ? -10.008 13.383 4.539 1 92.62 101 THR A N 1
ATOM 751 C CA . THR A 1 101 ? -9.812 13.781 3.148 1 92.62 101 THR A CA 1
ATOM 752 C C . THR A 1 101 ? -10.93 14.695 2.68 1 92.62 101 THR A C 1
ATOM 754 O O . THR A 1 101 ? -11.969 14.812 3.34 1 92.62 101 THR A O 1
ATOM 757 N N . LYS A 1 102 ? -10.82 15.398 1.543 1 92 102 LYS A N 1
ATOM 758 C CA . LYS A 1 102 ? -11.781 16.359 1.017 1 92 102 LYS A CA 1
ATOM 759 C C . LYS A 1 102 ? -13.07 15.672 0.596 1 92 102 LYS A C 1
ATOM 761 O O . LYS A 1 102 ? -14.164 16.234 0.752 1 92 102 LYS A O 1
ATOM 766 N N . ARG A 1 103 ? -13.016 14.5 -0.039 1 94 103 ARG A N 1
ATOM 767 C CA . ARG A 1 103 ? -14.156 13.711 -0.494 1 94 103 ARG A CA 1
ATOM 768 C C . ARG A 1 103 ? -14.117 12.305 0.095 1 94 103 ARG A C 1
ATOM 770 O O . ARG A 1 103 ? -13.906 11.328 -0.628 1 94 103 ARG A O 1
ATOM 777 N N . PRO A 1 104 ? -14.445 12.164 1.367 1 94.31 104 PRO A N 1
ATOM 778 C CA . PRO A 1 104 ? -14.266 10.906 2.092 1 94.31 104 PRO A CA 1
ATOM 779 C C . PRO A 1 104 ? -15.07 9.758 1.486 1 94.31 104 PRO A C 1
ATOM 781 O O . PRO A 1 104 ? -14.633 8.602 1.522 1 94.31 104 PRO A O 1
ATOM 784 N N . ASN A 1 105 ? -16.172 10.07 0.888 1 94.12 105 ASN A N 1
ATOM 785 C CA . ASN A 1 105 ? -17 9 0.335 1 94.12 105 ASN A CA 1
ATOM 786 C C . ASN A 1 105 ? -16.406 8.453 -0.964 1 94.12 105 ASN A C 1
ATOM 788 O O . ASN A 1 105 ? -16.516 7.262 -1.241 1 94.12 105 ASN A O 1
ATOM 792 N N . VAL A 1 106 ? -15.836 9.305 -1.719 1 96.31 106 VAL A N 1
ATOM 793 C CA . VAL A 1 106 ? -15.188 8.867 -2.953 1 96.31 106 VAL A CA 1
ATOM 794 C C . VAL A 1 106 ? -13.945 8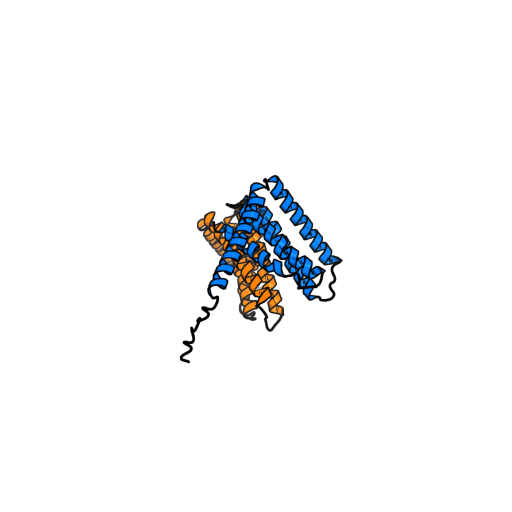.047 -2.625 1 96.31 106 VAL A C 1
ATOM 796 O O . VAL A 1 106 ? -13.797 6.918 -3.1 1 96.31 106 VAL A O 1
ATOM 799 N N . PHE A 1 107 ? -13.086 8.602 -1.802 1 97.31 107 PHE A N 1
ATOM 800 C CA . PHE A 1 107 ? -11.844 7.938 -1.424 1 97.31 107 PHE A CA 1
ATOM 801 C C . PHE A 1 107 ? -12.125 6.605 -0.738 1 97.31 107 PHE A C 1
ATOM 803 O O . PHE A 1 107 ? -11.609 5.566 -1.154 1 97.31 107 PHE A O 1
ATOM 810 N N . GLY A 1 108 ? -12.977 6.609 0.223 1 96.94 108 GLY A N 1
ATOM 811 C CA . GLY A 1 108 ? -13.297 5.406 0.974 1 96.94 108 GLY A CA 1
ATOM 812 C C . GLY A 1 108 ? -14.039 4.371 0.152 1 96.94 108 GLY A C 1
ATOM 813 O O . GLY A 1 108 ? -13.781 3.172 0.272 1 96.94 108 GLY A O 1
ATOM 814 N N . GLY A 1 109 ? -14.961 4.816 -0.596 1 97.38 109 GLY A N 1
ATOM 815 C CA . GLY A 1 109 ? -15.703 3.895 -1.438 1 97.38 109 GLY A CA 1
ATOM 816 C C . GLY A 1 109 ? -14.836 3.176 -2.449 1 97.38 109 GLY A C 1
ATOM 817 O O . GLY A 1 109 ? -14.984 1.972 -2.664 1 97.38 109 GLY A O 1
ATOM 818 N N . LEU A 1 110 ? -13.969 3.916 -3.039 1 98.56 110 LEU A N 1
ATOM 819 C CA . LEU A 1 110 ? -13.055 3.326 -4.012 1 98.56 110 LEU A CA 1
ATOM 820 C C . LEU A 1 110 ? -12.102 2.344 -3.336 1 98.56 110 LEU A C 1
ATOM 822 O O . LEU A 1 110 ? -11.805 1.281 -3.889 1 98.56 110 LEU A O 1
ATOM 826 N N . LEU A 1 111 ? -11.609 2.719 -2.17 1 98.69 111 LEU A N 1
ATOM 827 C CA . LEU A 1 111 ? -10.758 1.792 -1.431 1 98.69 111 LEU A CA 1
ATOM 828 C C . LEU A 1 111 ? -11.516 0.506 -1.106 1 98.69 111 LEU A C 1
ATOM 830 O O . LEU A 1 111 ? -10.977 -0.592 -1.271 1 98.69 111 LEU A O 1
ATOM 834 N N . ALA A 1 112 ? -12.719 0.638 -0.653 1 98.38 112 ALA A N 1
ATOM 835 C CA . ALA A 1 112 ? -13.523 -0.534 -0.321 1 98.38 112 ALA A CA 1
ATOM 836 C C . ALA A 1 112 ? -13.766 -1.4 -1.554 1 98.38 112 ALA A C 1
ATOM 838 O O . ALA A 1 112 ? -13.664 -2.627 -1.487 1 98.38 112 ALA A O 1
ATOM 839 N N . ALA A 1 113 ? -14.078 -0.771 -2.586 1 98.5 113 ALA A N 1
ATOM 840 C CA . ALA A 1 113 ? -14.266 -1.502 -3.836 1 98.5 113 ALA A CA 1
ATOM 841 C C . ALA A 1 113 ? -12.992 -2.232 -4.242 1 98.5 113 ALA A C 1
ATOM 843 O O . ALA A 1 113 ? -13.039 -3.389 -4.672 1 98.5 113 ALA A O 1
ATOM 844 N N . GLY A 1 114 ? -11.867 -1.547 -4.164 1 98.81 114 GLY A N 1
ATOM 845 C CA . GLY A 1 114 ? -10.594 -2.182 -4.465 1 98.81 114 GLY A CA 1
ATOM 846 C C . GLY A 1 114 ? -10.312 -3.389 -3.59 1 98.81 114 GLY A C 1
ATOM 847 O O . GLY A 1 114 ? -9.828 -4.414 -4.078 1 98.81 114 GLY A O 1
ATOM 848 N N . ILE A 1 115 ? -10.594 -3.273 -2.344 1 98.81 115 ILE A N 1
ATOM 849 C CA . ILE A 1 115 ? -10.367 -4.375 -1.414 1 98.81 115 ILE A CA 1
ATOM 850 C C . ILE A 1 115 ? -11.188 -5.59 -1.843 1 98.81 115 ILE A C 1
ATOM 852 O O . ILE A 1 115 ? -10.672 -6.707 -1.899 1 98.81 115 ILE A O 1
ATOM 856 N N . VAL A 1 116 ? -12.383 -5.406 -2.217 1 98.75 116 VAL A N 1
ATOM 857 C CA . VAL A 1 116 ? -13.258 -6.52 -2.578 1 98.75 116 VAL A CA 1
ATOM 858 C C . VAL A 1 116 ? -12.859 -7.059 -3.951 1 98.75 116 VAL A C 1
ATOM 860 O O . VAL A 1 116 ? -12.641 -8.266 -4.113 1 98.75 116 VAL A O 1
ATOM 863 N N . LEU A 1 117 ? -12.703 -6.234 -4.863 1 98.75 117 LEU A N 1
ATOM 864 C CA . LEU A 1 117 ? -12.516 -6.68 -6.238 1 98.75 117 LEU A CA 1
ATOM 865 C C . LEU A 1 117 ? -11.078 -7.141 -6.469 1 98.75 117 LEU A C 1
ATOM 867 O O . LEU A 1 117 ? -10.836 -8.078 -7.227 1 98.75 117 LEU A O 1
ATOM 871 N N . PHE A 1 118 ? -10.188 -6.473 -5.938 1 98.75 118 PHE A N 1
ATOM 872 C CA . PHE A 1 118 ? -8.805 -6.887 -6.129 1 98.75 118 PHE A CA 1
ATOM 873 C C . PHE A 1 118 ? -8.422 -7.98 -5.141 1 98.75 118 PHE A C 1
ATOM 875 O O . PHE A 1 118 ? -8.18 -9.125 -5.535 1 98.75 118 PHE A O 1
ATOM 882 N N . SER A 1 119 ? -8.352 -7.629 -3.838 1 98.88 119 SER A N 1
ATOM 883 C CA . SER A 1 119 ? -7.91 -8.586 -2.826 1 98.88 119 SER A CA 1
ATOM 884 C C . SER A 1 119 ? -8.867 -9.766 -2.729 1 98.88 119 SER A C 1
ATOM 886 O O . SER A 1 119 ? -8.43 -10.914 -2.588 1 98.88 119 SER A O 1
ATOM 888 N N . GLY A 1 120 ? -10.156 -9.5 -2.744 1 98.81 120 GLY A N 1
ATOM 889 C CA . GLY A 1 120 ? -11.109 -10.602 -2.734 1 98.81 120 GLY A CA 1
ATOM 890 C C . GLY A 1 120 ? -10.891 -11.586 -3.861 1 98.81 120 GLY A C 1
ATOM 891 O O . GLY A 1 120 ? -10.922 -12.805 -3.645 1 98.81 120 GLY A O 1
ATOM 892 N N . THR A 1 121 ? -10.727 -11.062 -5.047 1 98.75 121 THR A N 1
ATOM 893 C CA . THR A 1 121 ? -10.469 -11.914 -6.203 1 98.75 121 THR A CA 1
ATOM 894 C C . THR A 1 121 ? -9.172 -12.703 -6.02 1 98.75 121 THR A C 1
ATOM 896 O O . THR A 1 121 ? -9.133 -13.906 -6.266 1 98.75 121 THR A O 1
ATOM 899 N N . CYS A 1 122 ? -8.148 -12.07 -5.582 1 98.62 122 CYS A N 1
ATOM 900 C CA . CYS A 1 122 ? -6.867 -12.742 -5.395 1 98.62 122 CYS A CA 1
ATOM 901 C C . CYS A 1 122 ? -6.973 -13.836 -4.336 1 98.62 122 CYS A C 1
ATOM 903 O O . CYS A 1 122 ? -6.387 -14.906 -4.48 1 98.62 122 CYS A O 1
ATOM 905 N N . TYR A 1 123 ? -7.727 -13.516 -3.25 1 98.75 123 TYR A N 1
ATOM 906 C CA . TYR A 1 123 ? -7.969 -14.562 -2.26 1 98.75 123 TYR A CA 1
ATOM 907 C C . TYR A 1 123 ? -8.641 -15.766 -2.896 1 98.75 123 TYR A C 1
ATOM 909 O O . TYR A 1 123 ? -8.25 -16.906 -2.645 1 98.75 123 TYR A O 1
ATOM 917 N N . THR A 1 124 ? -9.633 -15.523 -3.68 1 98.62 124 THR A N 1
ATOM 918 C CA . THR A 1 124 ? -10.398 -16.594 -4.32 1 98.62 124 THR A CA 1
ATOM 919 C C . THR A 1 124 ? -9.516 -17.391 -5.273 1 98.62 124 THR A C 1
ATOM 921 O O . THR A 1 124 ? -9.531 -18.625 -5.25 1 98.62 124 THR A O 1
ATOM 924 N N . VAL A 1 125 ? -8.805 -16.734 -6.102 1 98.56 125 VAL A N 1
ATOM 925 C CA . VAL A 1 125 ? -7.91 -17.375 -7.066 1 98.56 125 VAL A CA 1
ATOM 926 C C . VAL A 1 125 ? -6.879 -18.219 -6.332 1 98.56 125 VAL A C 1
ATOM 928 O O . VAL A 1 125 ? -6.586 -19.344 -6.746 1 98.56 125 VAL A O 1
ATOM 931 N N . ALA A 1 126 ? -6.328 -17.641 -5.27 1 98.5 126 ALA A N 1
ATOM 932 C CA . ALA A 1 126 ? -5.32 -18.375 -4.496 1 98.5 126 ALA A CA 1
ATOM 933 C C . ALA A 1 126 ? -5.922 -19.609 -3.842 1 98.5 126 ALA A C 1
ATOM 935 O O . ALA A 1 126 ? -5.367 -20.703 -3.941 1 98.5 126 ALA A O 1
ATOM 936 N N . TYR A 1 127 ? -7.043 -19.453 -3.209 1 98.19 127 TYR A N 1
ATOM 937 C CA . TYR A 1 127 ? -7.684 -20.531 -2.479 1 98.19 127 TYR A CA 1
ATOM 938 C C . TYR A 1 127 ? -8.062 -21.672 -3.416 1 98.19 127 TYR A C 1
ATOM 940 O O . TYR A 1 127 ? -7.855 -22.844 -3.098 1 98.19 127 TYR A O 1
ATOM 948 N N . LEU A 1 128 ? -8.555 -21.359 -4.566 1 98.06 128 LEU A N 1
ATOM 949 C CA . LEU A 1 128 ? -9.016 -22.359 -5.527 1 98.06 128 LEU A CA 1
ATOM 950 C C . LEU A 1 128 ? -7.871 -22.812 -6.422 1 98.06 128 LEU A C 1
ATOM 952 O O . LEU A 1 128 ? -8.023 -23.781 -7.18 1 98.06 128 LEU A O 1
ATOM 956 N N . GLU A 1 129 ? -6.82 -22.125 -6.297 1 98 129 GLU A N 1
ATOM 957 C CA . GLU A 1 129 ? -5.68 -22.375 -7.172 1 98 129 GLU A CA 1
ATOM 958 C C . GLU A 1 129 ? -6.105 -22.422 -8.641 1 98 129 GLU A C 1
ATOM 960 O O . GLU A 1 129 ? -5.73 -23.344 -9.367 1 98 129 GLU A O 1
ATOM 965 N N . ASP A 1 130 ? -6.902 -21.453 -9 1 97.44 130 ASP A N 1
ATOM 966 C CA . ASP A 1 130 ? -7.477 -21.391 -10.344 1 97.44 130 ASP A CA 1
ATOM 967 C C . ASP A 1 130 ? -7.559 -19.953 -10.852 1 97.44 130 ASP A C 1
ATOM 969 O O . ASP A 1 130 ? -8.375 -19.172 -10.367 1 97.44 130 ASP A O 1
ATOM 973 N N . ARG A 1 131 ? -6.859 -19.609 -11.852 1 95.81 13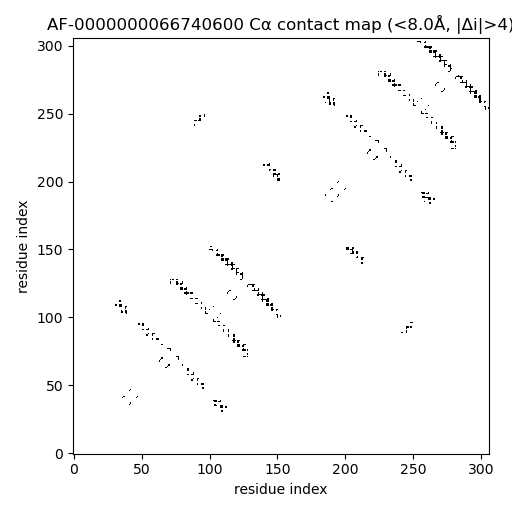1 ARG A N 1
ATOM 974 C CA . ARG A 1 131 ? -6.73 -18.266 -12.383 1 95.81 131 ARG A CA 1
ATOM 975 C C . ARG A 1 131 ? -7.938 -17.891 -13.234 1 95.81 131 ARG A C 1
ATOM 977 O O . ARG A 1 131 ? -8.078 -16.734 -13.648 1 95.81 131 ARG A O 1
ATOM 984 N N . LYS A 1 132 ? -8.867 -18.828 -13.508 1 96.44 132 LYS A N 1
ATOM 985 C CA . LYS A 1 132 ? -10.055 -18.531 -14.312 1 96.44 132 LYS A CA 1
ATOM 986 C C . LYS A 1 132 ? -10.922 -17.469 -13.633 1 96.44 132 LYS A C 1
ATOM 988 O O . LYS A 1 132 ? -11.742 -16.828 -14.289 1 96.44 132 LYS A O 1
ATOM 993 N N . PHE A 1 133 ? -10.727 -17.219 -12.383 1 95.19 133 PHE A N 1
ATOM 994 C CA . PHE A 1 133 ? -11.555 -16.297 -11.609 1 95.19 133 PHE A CA 1
ATOM 995 C C . PHE A 1 133 ? -10.844 -14.961 -11.406 1 95.19 133 PHE A C 1
ATOM 997 O O . PHE A 1 133 ? -11.281 -14.141 -10.594 1 95.19 133 PHE A O 1
ATOM 1004 N N . SER A 1 134 ? -9.773 -14.703 -12.109 1 96.75 134 SER A N 1
ATOM 1005 C CA . SER A 1 134 ? -8.891 -13.578 -11.812 1 96.75 134 SER A CA 1
ATOM 1006 C C . SER A 1 134 ? -9.391 -12.297 -12.469 1 96.75 134 SER A C 1
ATOM 1008 O O . SER A 1 134 ? -8.898 -11.203 -12.164 1 96.75 134 SER A O 1
ATOM 1010 N N . SER A 1 135 ? -10.453 -12.312 -13.234 1 96.44 135 SER A N 1
ATOM 1011 C CA . SER A 1 135 ? -10.828 -11.234 -14.148 1 96.44 135 SER A CA 1
ATOM 1012 C C . SER A 1 135 ? -11.219 -9.977 -13.375 1 96.44 135 SER A C 1
ATOM 1014 O O . SER A 1 135 ? -10.93 -8.859 -13.82 1 96.44 135 SER A O 1
ATOM 1016 N N . PRO A 1 136 ? -11.766 -10.023 -12.195 1 97.94 136 PRO A N 1
ATOM 1017 C CA . PRO A 1 136 ? -12.156 -8.797 -11.492 1 97.94 136 PRO A CA 1
ATOM 1018 C C . PRO A 1 136 ? -10.961 -8.062 -10.875 1 97.94 136 PRO A C 1
ATOM 1020 O O . PRO A 1 136 ? -11.07 -6.891 -10.516 1 97.94 136 PRO A O 1
ATOM 1023 N N . ALA A 1 137 ? -9.82 -8.688 -10.734 1 98 137 ALA A N 1
ATOM 1024 C CA . ALA A 1 137 ? -8.703 -8.141 -9.969 1 98 137 ALA A CA 1
ATOM 1025 C C . ALA A 1 137 ? -8.18 -6.852 -10.594 1 98 137 ALA A C 1
ATOM 1027 O O . ALA A 1 137 ? -7.941 -5.867 -9.891 1 98 137 ALA A O 1
ATOM 1028 N N . PRO A 1 138 ? -8.094 -6.785 -11.922 1 97.56 138 PRO A N 1
ATOM 1029 C CA . PRO A 1 138 ? -7.637 -5.527 -12.508 1 97.56 138 PRO A CA 1
ATOM 1030 C C . PRO A 1 138 ? -8.586 -4.363 -12.227 1 97.56 138 PRO A C 1
ATOM 1032 O O . PRO A 1 138 ? -8.133 -3.234 -12.008 1 97.56 138 PRO A O 1
ATOM 1035 N N . LEU A 1 139 ? -9.805 -4.633 -12.227 1 97.81 139 LEU A N 1
ATOM 1036 C CA . LEU A 1 139 ? -10.773 -3.594 -11.883 1 97.81 139 LEU A CA 1
ATOM 1037 C C . LEU A 1 139 ? -10.555 -3.1 -10.453 1 97.81 139 LEU A C 1
ATOM 1039 O O . LEU A 1 139 ? -10.656 -1.898 -10.188 1 97.81 139 LEU A O 1
ATOM 1043 N N . GLY A 1 140 ? -10.297 -3.975 -9.578 1 98.62 140 GLY A N 1
ATOM 1044 C CA . GLY A 1 140 ? -9.992 -3.586 -8.211 1 98.62 140 GLY A CA 1
ATOM 1045 C C . GLY A 1 140 ? -8.719 -2.773 -8.086 1 98.62 140 GLY A C 1
ATOM 1046 O O . GLY A 1 140 ? -8.664 -1.803 -7.332 1 98.62 140 GLY A O 1
ATOM 1047 N N . GLY A 1 141 ? -7.699 -3.246 -8.828 1 98.44 141 GLY A N 1
ATOM 1048 C CA . GLY A 1 141 ? -6.473 -2.465 -8.875 1 98.44 141 GLY A CA 1
ATOM 1049 C C . GLY A 1 141 ? -6.688 -1.043 -9.352 1 98.44 141 GLY A C 1
ATOM 1050 O O . GLY A 1 141 ? -6.141 -0.098 -8.781 1 98.44 141 GLY A O 1
ATOM 1051 N N . PHE A 1 142 ? -7.477 -0.881 -10.336 1 98.44 142 PHE A N 1
ATOM 1052 C CA . PHE A 1 142 ? -7.781 0.447 -10.859 1 98.44 142 PHE A CA 1
ATOM 1053 C C . PHE A 1 142 ? -8.562 1.263 -9.836 1 98.44 142 PHE A C 1
ATOM 1055 O O . PHE A 1 142 ? -8.398 2.48 -9.75 1 98.44 142 PHE A O 1
ATOM 1062 N N . ALA A 1 143 ? -9.422 0.605 -9.133 1 98.69 143 ALA A N 1
ATOM 1063 C CA . ALA A 1 143 ? -10.141 1.309 -8.07 1 98.69 143 ALA A CA 1
ATOM 1064 C C . ALA A 1 143 ? -9.172 1.863 -7.027 1 98.69 143 ALA A C 1
ATOM 1066 O O . ALA A 1 143 ? -9.336 2.988 -6.551 1 98.69 143 ALA A O 1
ATOM 1067 N N . PHE A 1 144 ? -8.172 1.043 -6.652 1 98.81 144 PHE A N 1
ATOM 1068 C CA . PHE A 1 144 ? -7.152 1.535 -5.734 1 98.81 144 PHE A CA 1
ATOM 1069 C C . PHE A 1 144 ? -6.449 2.76 -6.309 1 98.81 144 PHE A C 1
ATOM 1071 O O . PHE A 1 144 ? -6.281 3.768 -5.617 1 98.81 144 PHE A O 1
ATOM 1078 N N . ILE A 1 145 ? -6.059 2.686 -7.539 1 98.75 145 ILE A N 1
ATOM 1079 C CA . ILE A 1 145 ? -5.363 3.793 -8.18 1 98.75 145 ILE A CA 1
ATOM 1080 C C . ILE A 1 145 ? -6.254 5.035 -8.18 1 98.75 145 ILE A C 1
ATOM 1082 O O . ILE A 1 145 ? -5.805 6.129 -7.836 1 98.75 145 ILE A O 1
ATOM 1086 N N . ALA A 1 146 ? -7.484 4.875 -8.562 1 98.62 146 ALA A N 1
ATOM 1087 C CA . ALA A 1 146 ? -8.438 5.984 -8.586 1 98.62 146 ALA A CA 1
ATOM 1088 C C . ALA A 1 146 ? -8.633 6.574 -7.191 1 98.62 146 ALA A C 1
ATOM 1090 O O . ALA A 1 146 ? -8.812 7.785 -7.043 1 98.62 146 ALA A O 1
ATOM 1091 N N . ALA A 1 147 ? -8.648 5.734 -6.207 1 98.69 147 ALA A N 1
ATOM 1092 C CA . ALA A 1 147 ? -8.789 6.219 -4.836 1 98.69 147 ALA A CA 1
ATOM 1093 C C . ALA A 1 147 ? -7.648 7.164 -4.473 1 98.69 147 ALA A C 1
ATOM 1095 O O . ALA A 1 147 ? -7.883 8.297 -4.039 1 98.69 147 ALA A O 1
ATOM 1096 N N . TRP A 1 148 ? -6.445 6.754 -4.684 1 98.62 148 TRP A N 1
ATOM 1097 C CA . TRP A 1 148 ? -5.301 7.598 -4.367 1 98.62 148 TRP A CA 1
ATOM 1098 C C . TRP A 1 148 ? -5.301 8.859 -5.227 1 98.62 148 TRP A C 1
ATOM 1100 O O . TRP A 1 148 ? -5.023 9.953 -4.734 1 98.62 148 TRP A O 1
ATOM 1110 N N . ALA A 1 149 ? -5.688 8.695 -6.477 1 98.25 149 ALA A N 1
ATOM 1111 C CA . ALA A 1 149 ? -5.73 9.836 -7.387 1 98.25 149 ALA A CA 1
ATOM 1112 C C . ALA A 1 149 ? -6.781 10.852 -6.945 1 98.25 149 ALA A C 1
ATOM 1114 O O . ALA A 1 149 ? -6.633 12.047 -7.188 1 98.25 149 ALA A O 1
ATOM 1115 N N . SER A 1 150 ? -7.816 10.43 -6.32 1 97.56 150 SER A N 1
ATOM 1116 C CA . SER A 1 150 ? -8.906 11.312 -5.914 1 97.56 150 SER A CA 1
ATOM 1117 C C . SER A 1 150 ? -8.43 12.344 -4.898 1 97.56 150 SER A C 1
ATOM 1119 O O . SER A 1 150 ? -9.102 13.352 -4.672 1 97.56 150 SER A O 1
ATOM 1121 N N . LEU A 1 151 ? -7.316 12.094 -4.305 1 95.94 151 LEU A N 1
ATOM 1122 C CA . LEU A 1 151 ? -6.781 13.031 -3.32 1 95.94 151 LEU A CA 1
ATOM 1123 C C . LEU A 1 151 ? -6.176 14.25 -4 1 95.94 151 LEU A C 1
ATOM 1125 O O . LEU A 1 151 ? -5.859 15.242 -3.34 1 95.94 151 LEU A O 1
ATOM 1129 N N . LEU A 1 152 ? -5.984 14.195 -5.301 1 93.81 152 LEU A N 1
ATOM 1130 C CA . LEU A 1 152 ? -5.469 15.336 -6.051 1 93.81 152 LEU A CA 1
ATOM 1131 C C . LEU A 1 152 ? -6.492 16.469 -6.094 1 93.81 152 LEU A C 1
ATOM 1133 O O . LEU A 1 152 ? -6.148 17.609 -6.395 1 93.81 152 LEU A O 1
ATOM 1137 N N . PHE A 1 153 ? -7.785 16.266 -5.73 1 83.88 153 PHE A N 1
ATOM 1138 C CA . PHE A 1 153 ? -8.875 17.219 -5.879 1 83.88 153 PHE A CA 1
ATOM 1139 C C . PHE A 1 153 ? -9.594 17.422 -4.555 1 83.88 153 PHE A C 1
ATOM 1141 O O . PHE A 1 153 ? -9.648 16.516 -3.721 1 83.88 153 PHE A O 1
ATOM 1148 N N . MET B 1 1 ? 72.062 10.852 40.156 1 25.84 1 MET B N 1
ATOM 1149 C CA . MET B 1 1 ? 71.125 11.875 39.625 1 25.84 1 MET B CA 1
ATOM 1150 C C . MET B 1 1 ? 70.188 11.281 38.594 1 25.84 1 MET B C 1
ATOM 1152 O O . MET B 1 1 ? 70.625 10.641 37.625 1 25.84 1 MET B O 1
ATOM 1156 N N . ALA B 1 2 ? 68.812 11.094 39.031 1 26.83 2 ALA B N 1
ATOM 1157 C CA . ALA B 1 2 ? 67.562 10.414 38.781 1 26.83 2 ALA B CA 1
ATOM 1158 C C . ALA B 1 2 ? 66.938 10.922 37.469 1 26.83 2 ALA B C 1
ATOM 1160 O O . ALA B 1 2 ? 66.5 12.062 37.406 1 26.83 2 ALA B O 1
ATOM 1161 N N . SER B 1 3 ? 67.562 10.75 36.312 1 28.03 3 SER B N 1
ATOM 1162 C CA . SER B 1 3 ? 67 11.086 35 1 28.03 3 SER B CA 1
ATOM 1163 C C . SER B 1 3 ? 65.625 10.516 34.812 1 28.03 3 SER B C 1
ATOM 1165 O O . SER B 1 3 ? 65.438 9.297 34.875 1 28.03 3 SER B O 1
ATOM 1167 N N . SER B 1 4 ? 64.562 11.172 35.438 1 25.19 4 SER B N 1
ATOM 1168 C CA . SER B 1 4 ? 63.094 10.977 35.375 1 25.19 4 SER B CA 1
ATOM 1169 C C . SER B 1 4 ? 62.594 10.891 33.938 1 25.19 4 SER B C 1
ATOM 1171 O O . SER B 1 4 ? 62.844 11.797 33.156 1 25.19 4 SER B O 1
ATOM 1173 N N . PHE B 1 5 ? 62.5 9.672 33.344 1 27.22 5 PHE B N 1
ATOM 1174 C CA . PHE B 1 5 ? 61.938 9.203 32.094 1 27.22 5 PHE B CA 1
ATOM 1175 C C . PHE B 1 5 ? 60.531 9.766 31.875 1 27.22 5 PHE B C 1
ATOM 1177 O O . PHE B 1 5 ? 59.625 9.461 32.656 1 27.22 5 PHE B O 1
ATOM 1184 N N . LEU B 1 6 ? 60.281 11.094 31.516 1 26.7 6 LEU B N 1
ATOM 1185 C CA . LEU B 1 6 ? 59.062 11.727 31.094 1 26.7 6 LEU B CA 1
ATOM 1186 C C . LEU B 1 6 ? 58.406 10.938 29.969 1 26.7 6 LEU B C 1
ATOM 1188 O O . LEU B 1 6 ? 58.938 10.875 28.859 1 26.7 6 LEU B O 1
ATOM 1192 N N . LYS B 1 7 ? 57.906 9.734 30.172 1 25.09 7 LYS B N 1
ATOM 1193 C CA . LYS B 1 7 ? 57.062 9.016 29.234 1 25.09 7 LYS B CA 1
ATOM 1194 C C . LYS B 1 7 ? 55.875 9.875 28.781 1 25.09 7 LYS B C 1
ATOM 1196 O O . LYS B 1 7 ? 55.031 10.266 29.609 1 25.09 7 LYS B O 1
ATOM 1201 N N . THR B 1 8 ? 55.969 10.812 27.828 1 28.02 8 THR B N 1
ATOM 1202 C CA . THR B 1 8 ? 54.875 11.492 27.094 1 28.02 8 THR B CA 1
ATOM 1203 C C . THR B 1 8 ? 53.938 10.477 26.469 1 28.02 8 THR B C 1
ATOM 1205 O O . THR B 1 8 ? 54.344 9.688 25.609 1 28.02 8 THR B O 1
ATOM 1208 N N . GLY B 1 9 ? 53.125 9.727 27.203 1 28.94 9 GLY B N 1
ATOM 1209 C CA . GLY B 1 9 ? 52.031 8.898 26.719 1 28.94 9 GLY B CA 1
ATOM 1210 C C . GLY B 1 9 ? 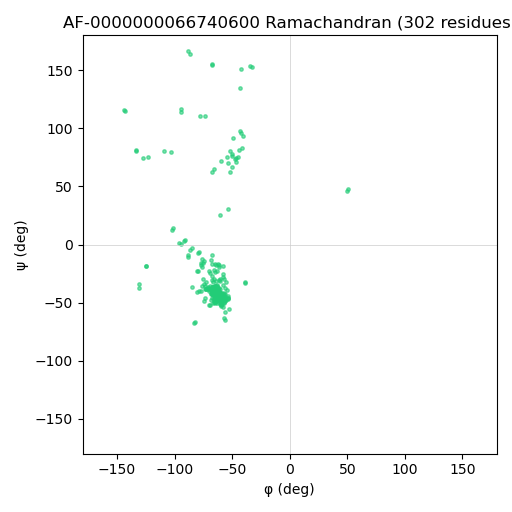51.188 9.578 25.641 1 28.94 9 GLY B C 1
ATOM 1211 O O . GLY B 1 9 ? 50.781 10.727 25.797 1 28.94 9 GLY B O 1
ATOM 1212 N N . GLY B 1 10 ? 51.438 9.344 24.344 1 29.84 10 GLY B N 1
ATOM 1213 C CA . GLY B 1 10 ? 50.719 9.703 23.141 1 29.84 10 GLY B CA 1
ATOM 1214 C C . GLY B 1 10 ? 49.219 9.469 23.25 1 29.84 10 GLY B C 1
ATOM 1215 O O . GLY B 1 10 ? 48.781 8.336 23.469 1 29.84 10 GLY B O 1
ATOM 1216 N N . ILE B 1 11 ? 48.406 10.367 23.859 1 32.88 11 ILE B N 1
ATOM 1217 C CA . ILE B 1 11 ? 46.969 10.43 23.766 1 32.88 11 ILE B CA 1
ATOM 1218 C C . ILE B 1 11 ? 46.531 10.273 22.312 1 32.88 11 ILE B C 1
ATOM 1220 O O . ILE B 1 11 ? 46.875 11.109 21.469 1 32.88 11 ILE B O 1
ATOM 1224 N N . VAL B 1 12 ? 46.531 9.148 21.688 1 32.16 12 VAL B N 1
ATOM 1225 C CA . VAL B 1 12 ? 45.969 8.766 20.391 1 32.16 12 VAL B CA 1
ATOM 1226 C C . VAL B 1 12 ? 44.594 9.375 20.234 1 32.16 12 VAL B C 1
ATOM 1228 O O . VAL B 1 12 ? 43.938 9.695 21.234 1 32.16 12 VAL B O 1
ATOM 1231 N N . GLY B 1 13 ? 44.062 9.711 18.875 1 34.91 13 GLY B N 1
ATOM 1232 C CA . GLY B 1 13 ? 43.062 10.352 18.031 1 34.91 13 GLY B CA 1
ATOM 1233 C C . GLY B 1 13 ? 41.656 9.82 18.25 1 34.91 13 GLY B C 1
ATOM 1234 O O . GLY B 1 13 ? 40.969 9.492 17.281 1 34.91 13 GLY B O 1
ATOM 1235 N N . GLY B 1 14 ? 41.312 9.297 19.328 1 42.59 14 GLY B N 1
ATOM 1236 C CA . GLY B 1 14 ? 39.938 8.891 19.531 1 42.59 14 GLY B CA 1
ATOM 1237 C C . GLY B 1 14 ? 38.938 10.031 19.375 1 42.59 14 GLY B C 1
ATOM 1238 O O . GLY B 1 14 ? 37.719 9.828 19.438 1 42.59 14 GLY B O 1
ATOM 1239 N N . GLY B 1 15 ? 39.344 11.266 19.438 1 45.19 15 GLY B N 1
ATOM 1240 C CA . GLY B 1 15 ? 38.469 12.414 19.344 1 45.19 15 GLY B CA 1
ATOM 1241 C C . GLY B 1 15 ? 37.844 12.562 17.969 1 45.19 15 GLY B C 1
ATOM 1242 O O . GLY B 1 15 ? 36.781 13.195 17.812 1 45.19 15 GLY B O 1
ATOM 1243 N N . ASP B 1 16 ? 38.531 12.055 16.891 1 47.72 16 ASP B N 1
ATOM 1244 C CA . ASP B 1 16 ? 38.094 12.32 15.531 1 47.72 16 ASP B CA 1
ATOM 1245 C C . ASP B 1 16 ? 36.844 11.508 15.195 1 47.72 16 ASP B C 1
ATOM 1247 O O . ASP B 1 16 ? 35.938 11.977 14.477 1 47.72 16 ASP B O 1
ATOM 1251 N N . VAL B 1 17 ? 36.781 10.297 15.734 1 51.69 17 VAL B N 1
ATOM 1252 C CA . VAL B 1 17 ? 35.594 9.516 15.367 1 51.69 17 VAL B CA 1
ATOM 1253 C C . VAL B 1 17 ? 34.375 10.117 16 1 51.69 17 VAL B C 1
ATOM 1255 O O . VAL B 1 17 ? 33.281 10.148 15.391 1 51.69 17 VAL B O 1
ATOM 1258 N N . GLY B 1 18 ? 34.5 10.594 17.109 1 50.53 18 GLY B N 1
ATOM 1259 C CA . GLY B 1 18 ? 33.344 11.219 17.781 1 50.53 18 GLY B CA 1
ATOM 1260 C C . GLY B 1 18 ? 32.875 12.484 17.078 1 50.53 18 GLY B C 1
ATOM 1261 O O . GLY B 1 18 ? 31.688 12.742 17 1 50.53 18 GLY B O 1
ATOM 1262 N N . GLN B 1 19 ? 33.781 13.203 16.578 1 50.25 19 GLN B N 1
ATOM 1263 C CA . GLN B 1 19 ? 33.438 14.445 15.891 1 50.25 19 GLN B CA 1
ATOM 1264 C C . GLN B 1 19 ? 32.812 14.156 14.531 1 50.25 19 GLN B C 1
ATOM 1266 O O . GLN B 1 19 ? 31.844 14.828 14.141 1 50.25 19 GLN B O 1
ATOM 1271 N N . TYR B 1 20 ? 33.312 13.148 13.82 1 54.47 20 TYR B N 1
ATOM 1272 C CA . TYR B 1 20 ? 32.688 12.797 12.547 1 54.47 20 TYR B CA 1
ATOM 1273 C C . TYR B 1 20 ? 31.297 12.219 12.758 1 54.47 20 TYR B C 1
ATOM 1275 O O . TYR B 1 20 ? 30.391 12.492 11.977 1 54.47 20 TYR B O 1
ATOM 1283 N N . GLN B 1 21 ? 31.141 11.445 13.734 1 51.69 21 GLN B N 1
ATOM 1284 C CA . GLN B 1 21 ? 29.797 10.945 14.039 1 51.69 21 GLN B CA 1
ATOM 1285 C C . GLN B 1 21 ? 28.859 12.086 14.422 1 51.69 21 GLN B C 1
ATOM 1287 O O . GLN B 1 21 ? 27.703 12.109 14.008 1 51.69 21 GLN B O 1
ATOM 1292 N N . LEU B 1 22 ? 29.297 13.031 15.211 1 52.41 22 LEU B N 1
ATOM 1293 C CA . LEU B 1 22 ? 28.5 14.203 15.555 1 52.41 22 LEU B CA 1
ATOM 1294 C C . LEU B 1 22 ? 28.203 15.039 14.312 1 52.41 22 LEU B C 1
ATOM 1296 O O . LEU B 1 22 ? 27.078 15.523 14.148 1 52.41 22 LEU B O 1
ATOM 1300 N N . TYR B 1 23 ? 29.203 15.242 13.477 1 50.59 23 TYR B N 1
ATOM 1301 C CA . TYR B 1 23 ? 29 15.961 12.219 1 50.59 23 TYR B CA 1
ATOM 1302 C C . TYR B 1 23 ? 28 15.234 11.336 1 50.59 23 TYR B C 1
ATOM 1304 O O . TYR B 1 23 ? 27.125 15.859 10.742 1 50.59 23 TYR B O 1
ATOM 1312 N N . ASP B 1 24 ? 28.078 13.992 11.203 1 52.62 24 ASP B N 1
ATOM 1313 C CA . ASP B 1 24 ? 27.125 13.219 10.422 1 52.62 24 ASP B CA 1
ATOM 1314 C C . ASP B 1 24 ? 25.734 13.273 11.047 1 52.62 24 ASP B C 1
ATOM 1316 O O . ASP B 1 24 ? 24.719 13.383 10.336 1 52.62 24 ASP B O 1
ATOM 1320 N N . ASP B 1 25 ? 25.672 13.297 12.312 1 53.5 25 ASP B N 1
ATOM 1321 C CA . ASP B 1 25 ? 24.406 13.453 13.016 1 53.5 25 ASP B CA 1
ATOM 1322 C C . ASP B 1 25 ? 23.812 14.844 12.797 1 53.5 25 ASP B C 1
ATOM 1324 O O . ASP B 1 25 ? 22.609 14.992 12.594 1 53.5 25 ASP B O 1
ATOM 1328 N N . LEU B 1 26 ? 24.625 15.859 12.922 1 52.44 26 LEU B N 1
ATOM 1329 C CA . LEU B 1 26 ? 24.172 17.234 12.703 1 52.44 26 LEU B CA 1
ATOM 1330 C C . LEU B 1 26 ? 23.766 17.438 11.25 1 52.44 26 LEU B C 1
ATOM 1332 O O . LEU B 1 26 ? 22.75 18.078 10.969 1 52.44 26 LEU B O 1
ATOM 1336 N N . GLN B 1 27 ? 24.578 16.938 10.32 1 51.03 27 GLN B N 1
ATOM 1337 C CA . GLN B 1 27 ? 24.219 17.031 8.914 1 51.03 27 GLN B CA 1
ATOM 1338 C C . GLN B 1 27 ? 22.906 16.297 8.633 1 51.03 27 GLN B C 1
ATOM 1340 O O . GLN B 1 27 ? 22.047 16.812 7.906 1 51.03 27 GLN B O 1
ATOM 1345 N N . ALA B 1 28 ? 22.766 15.25 9.188 1 51.09 28 ALA B N 1
ATOM 1346 C CA . ALA B 1 28 ? 21.516 14.508 9.055 1 51.09 28 ALA B CA 1
ATOM 1347 C C . ALA B 1 28 ? 20.344 15.273 9.68 1 51.09 28 ALA B C 1
ATOM 1349 O O . ALA B 1 28 ? 19.25 15.32 9.109 1 51.09 28 ALA B O 1
ATOM 1350 N N . ARG B 1 29 ? 20.609 15.914 10.789 1 52.44 29 ARG B N 1
ATOM 1351 C CA . ARG B 1 29 ? 19.594 16.75 11.414 1 52.44 29 ARG B CA 1
ATOM 1352 C C . ARG B 1 29 ? 19.297 17.984 10.555 1 52.44 29 ARG B C 1
ATOM 1354 O O . ARG B 1 29 ? 18.141 18.359 10.398 1 52.44 29 ARG B O 1
ATOM 1361 N N . LEU B 1 30 ? 20.234 18.672 10.094 1 49.25 30 LEU B N 1
ATOM 1362 C CA . LEU B 1 30 ? 20.078 19.828 9.219 1 49.25 30 LEU B CA 1
ATOM 1363 C C . LEU B 1 30 ? 19.328 19.438 7.945 1 49.25 30 LEU B C 1
ATOM 1365 O O . LEU B 1 30 ? 18.438 20.156 7.492 1 49.25 30 LEU B O 1
ATOM 1369 N N . GLU B 1 31 ? 19.75 18.312 7.414 1 47.47 31 GLU B N 1
ATOM 1370 C CA . GLU B 1 31 ? 19.047 17.859 6.215 1 47.47 31 GLU B CA 1
ATOM 1371 C C . GLU B 1 31 ? 17.609 17.469 6.527 1 47.47 31 GLU B C 1
ATOM 1373 O O . GLU B 1 31 ? 16.688 17.781 5.762 1 47.47 31 GLU B O 1
ATOM 1378 N N . ALA B 1 32 ? 17.484 16.906 7.621 1 49.19 32 ALA B N 1
ATOM 1379 C CA . ALA B 1 32 ? 16.141 16.594 8.078 1 49.19 32 ALA B CA 1
ATOM 1380 C C . ALA B 1 32 ? 15.328 17.859 8.352 1 49.19 32 ALA B C 1
ATOM 1382 O O . ALA B 1 32 ? 14.156 17.938 7.977 1 49.19 32 ALA B O 1
ATOM 1383 N N . ASP B 1 33 ? 15.883 18.797 9.047 1 48.91 33 ASP B N 1
ATOM 1384 C CA . ASP B 1 33 ? 15.258 20.094 9.289 1 48.91 33 ASP B CA 1
ATOM 1385 C C . ASP B 1 33 ? 14.969 20.812 7.973 1 48.91 33 ASP B C 1
ATOM 1387 O O . ASP B 1 33 ? 13.898 21.406 7.801 1 48.91 33 ASP B O 1
ATOM 1391 N N . THR B 1 34 ? 15.914 20.781 7.141 1 46.75 34 THR B N 1
ATOM 1392 C CA . THR B 1 34 ? 15.742 21.438 5.852 1 46.75 34 THR B CA 1
ATOM 1393 C C . THR B 1 34 ? 14.656 20.75 5.031 1 46.75 34 THR B C 1
ATOM 1395 O O . THR B 1 34 ? 13.82 21.422 4.41 1 46.75 34 THR B O 1
ATOM 1398 N N . VAL B 1 35 ? 14.727 19.531 4.957 1 44.84 35 VAL B N 1
ATOM 1399 C CA . VAL B 1 35 ? 13.688 18.797 4.246 1 44.84 35 VAL B CA 1
ATOM 1400 C C . VAL B 1 35 ? 12.344 19 4.945 1 44.84 35 VAL B C 1
ATOM 1402 O O . VAL B 1 35 ? 11.32 19.203 4.285 1 44.84 35 VAL B O 1
ATOM 1405 N N . GLY B 1 36 ? 12.352 18.875 6.219 1 46.25 36 GLY B N 1
ATOM 1406 C CA . GLY B 1 36 ? 11.164 19.188 7 1 46.25 36 GLY B CA 1
ATOM 1407 C C . GLY B 1 36 ? 10.664 20.594 6.762 1 46.25 36 GLY B C 1
ATOM 1408 O O . GLY B 1 36 ? 9.461 20.812 6.582 1 46.25 36 GLY B O 1
ATOM 1409 N N . MET B 1 37 ? 11.555 21.547 7.02 1 43.38 37 MET B N 1
ATOM 1410 C CA . MET B 1 37 ? 11.211 22.938 6.781 1 43.38 37 MET B CA 1
ATOM 1411 C C . MET B 1 37 ? 10.727 23.141 5.352 1 43.38 37 MET B C 1
ATOM 1413 O O . MET B 1 37 ? 9.773 23.891 5.113 1 43.38 37 MET B O 1
ATOM 1417 N N . ALA B 1 38 ? 11.438 22.609 4.434 1 42.34 38 ALA B N 1
ATOM 1418 C CA . ALA B 1 38 ? 11.031 22.734 3.035 1 42.34 38 ALA B CA 1
ATOM 1419 C C . ALA B 1 38 ? 9.656 22.125 2.809 1 42.34 38 ALA B C 1
ATOM 1421 O O . ALA B 1 38 ? 8.836 22.672 2.072 1 42.34 38 ALA B O 1
ATOM 1422 N N . PHE B 1 39 ? 9.438 20.938 3.326 1 46.81 39 PHE B N 1
ATOM 1423 C CA . PHE B 1 39 ? 8.117 20.312 3.236 1 46.81 39 PHE B CA 1
ATOM 1424 C C . PHE B 1 39 ? 7.086 21.109 4.023 1 46.81 39 PHE B C 1
ATOM 1426 O O . PHE B 1 39 ? 5.949 21.266 3.574 1 46.81 39 PHE B O 1
ATOM 1433 N N . SER B 1 40 ? 7.375 21.438 5.285 1 45.59 40 SER B N 1
ATOM 1434 C CA . SER B 1 40 ? 6.477 22.25 6.105 1 45.59 40 SER B CA 1
ATOM 1435 C C . SER B 1 40 ? 6.18 23.594 5.453 1 45.59 40 SER B C 1
ATOM 1437 O O . SER B 1 40 ? 5.031 24.031 5.438 1 45.59 40 SER B O 1
ATOM 1439 N N . ALA B 1 41 ? 7.277 24.406 5.285 1 46.22 41 ALA B N 1
ATOM 1440 C CA . ALA B 1 41 ? 7.113 25.75 4.711 1 46.22 41 ALA B CA 1
ATOM 1441 C C . ALA B 1 41 ? 6.402 25.672 3.363 1 46.22 41 ALA B C 1
ATOM 1443 O O . ALA B 1 41 ? 5.641 26.578 3.012 1 46.22 41 ALA B O 1
ATOM 1444 N N . ALA B 1 42 ? 6.797 24.641 2.641 1 45 42 ALA B N 1
ATOM 1445 C CA . ALA B 1 42 ? 6.352 24.625 1.25 1 45 42 ALA B CA 1
ATOM 1446 C C . ALA B 1 42 ? 4.961 24.016 1.128 1 45 42 ALA B C 1
ATOM 1448 O O . ALA B 1 42 ? 4.254 24.25 0.143 1 45 42 ALA B O 1
ATOM 1449 N N . THR B 1 43 ? 4.59 22.891 2.004 1 57.22 43 THR B N 1
ATOM 1450 C CA . THR B 1 43 ? 3.457 22.25 1.349 1 57.22 43 THR B CA 1
ATOM 1451 C C . THR B 1 43 ? 2.164 22.5 2.119 1 57.22 43 THR B C 1
ATOM 1453 O O . THR B 1 43 ? 2.006 22.047 3.25 1 57.22 43 THR B O 1
ATOM 1456 N N . GLY B 1 44 ? 1.561 23.641 1.939 1 65.56 44 GLY B N 1
ATOM 1457 C CA . GLY B 1 44 ? 0.186 23.844 2.375 1 65.56 44 GLY B CA 1
ATOM 1458 C C . GLY B 1 44 ? -0.657 22.578 2.268 1 65.56 44 GLY B C 1
ATOM 1459 O O . GLY B 1 44 ? -0.212 21.578 1.715 1 65.56 44 GLY B O 1
ATOM 1460 N N . PRO B 1 45 ? -1.669 22.438 3.07 1 70.44 45 PRO B N 1
ATOM 1461 C CA . PRO B 1 45 ? -2.557 21.266 3.062 1 70.44 45 PRO B CA 1
ATOM 1462 C C . PRO B 1 45 ? -2.844 20.766 1.651 1 70.44 45 PRO B C 1
ATOM 1464 O O . PRO B 1 45 ? -2.904 19.547 1.431 1 70.44 45 PRO B O 1
ATOM 1467 N N . MET B 1 46 ? -2.863 21.703 0.759 1 74.75 46 MET B N 1
ATOM 1468 C CA . MET B 1 46 ? -3.158 21.312 -0.615 1 74.75 46 MET B CA 1
ATOM 1469 C C . MET B 1 46 ? -1.992 20.531 -1.219 1 74.75 46 MET B C 1
ATOM 1471 O O . MET B 1 46 ? -2.199 19.562 -1.957 1 74.75 46 MET B O 1
ATOM 1475 N N . LEU B 1 47 ? -0.829 20.953 -0.869 1 81.62 47 LEU B N 1
ATOM 1476 C CA . LEU B 1 47 ? 0.345 20.297 -1.44 1 81.62 47 LEU B CA 1
ATOM 1477 C C . LEU B 1 47 ? 0.543 18.922 -0.839 1 81.62 47 LEU B C 1
ATOM 1479 O O . LEU B 1 47 ? 0.916 17.969 -1.545 1 81.62 47 LEU B O 1
ATOM 1483 N N . ARG B 1 48 ? 0.194 18.766 0.369 1 88.38 48 ARG B N 1
ATOM 1484 C CA . ARG B 1 48 ? 0.358 17.484 1.04 1 88.38 48 ARG B CA 1
ATOM 1485 C C . ARG B 1 48 ? -0.547 16.422 0.423 1 88.38 48 ARG B C 1
ATOM 1487 O O . ARG B 1 48 ? -0.117 15.289 0.191 1 88.38 48 ARG B O 1
ATOM 1494 N N . HIS B 1 49 ? -1.74 16.781 0.117 1 90.69 49 HIS B N 1
ATOM 1495 C CA . HIS B 1 49 ? -2.66 15.836 -0.488 1 90.69 49 HIS B CA 1
ATOM 1496 C C . HIS B 1 49 ? -2.178 15.398 -1.868 1 90.69 49 HIS B C 1
ATOM 1498 O O . HIS B 1 49 ? -2.332 14.234 -2.25 1 90.69 49 HIS B O 1
ATOM 1504 N N . LYS B 1 50 ? -1.596 16.344 -2.531 1 94.12 50 LYS B N 1
ATOM 1505 C CA . LYS B 1 50 ? -1.085 16.016 -3.857 1 94.12 50 LYS B CA 1
ATOM 1506 C C . LYS B 1 50 ? 0.089 15.039 -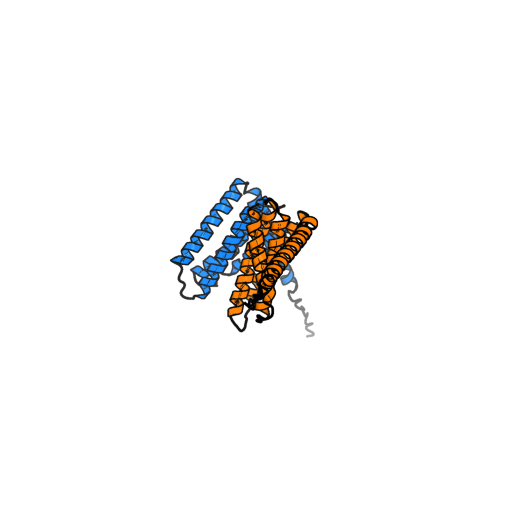3.766 1 94.12 50 LYS B C 1
ATOM 1508 O O . LYS B 1 50 ? 0.2 14.117 -4.574 1 94.12 50 LYS B O 1
ATOM 1513 N N . VAL B 1 51 ? 0.894 15.266 -2.779 1 95.5 51 VAL B N 1
ATOM 1514 C CA . VAL B 1 51 ? 2.043 14.391 -2.592 1 95.5 51 VAL B CA 1
ATOM 1515 C C . VAL B 1 51 ? 1.567 12.977 -2.25 1 95.5 51 VAL B C 1
ATOM 1517 O O . VAL B 1 51 ? 2.059 12 -2.811 1 95.5 51 VAL B O 1
ATOM 1520 N N . VAL B 1 52 ? 0.652 12.883 -1.385 1 97.75 52 VAL B N 1
ATOM 1521 C CA . VAL B 1 52 ? 0.109 11.594 -0.988 1 97.75 52 VAL B CA 1
ATOM 1522 C C . VAL B 1 52 ? -0.543 10.914 -2.191 1 97.75 52 VAL B C 1
ATOM 1524 O O . VAL B 1 52 ? -0.329 9.727 -2.434 1 97.75 52 VAL B O 1
ATOM 1527 N N . ALA B 1 53 ? -1.238 11.664 -2.936 1 98.12 53 ALA B N 1
ATOM 1528 C CA . ALA B 1 53 ? -1.929 11.148 -4.113 1 98.12 53 ALA B CA 1
ATOM 1529 C C . ALA B 1 53 ? -0.934 10.602 -5.137 1 98.12 53 ALA B C 1
ATOM 1531 O O . ALA B 1 53 ? -1.089 9.484 -5.629 1 98.12 53 ALA B O 1
ATOM 1532 N N . VAL B 1 54 ? 0.022 11.383 -5.434 1 98.19 54 VAL B N 1
ATOM 1533 C CA . VAL B 1 54 ? 1.022 10.992 -6.422 1 98.19 54 VAL B CA 1
ATOM 1534 C C . VAL B 1 54 ? 1.79 9.773 -5.93 1 98.19 54 VAL B C 1
ATOM 1536 O O . VAL B 1 54 ? 2.049 8.844 -6.695 1 98.19 54 VAL B O 1
ATOM 1539 N N . SER B 1 55 ? 2.117 9.789 -4.684 1 98.62 55 SER B N 1
ATOM 1540 C CA . SER B 1 55 ? 2.811 8.641 -4.105 1 98.62 55 SER B CA 1
ATOM 1541 C C . SER B 1 55 ? 1.955 7.383 -4.184 1 98.62 55 SER B C 1
ATOM 1543 O O . SER B 1 55 ? 2.451 6.309 -4.531 1 98.62 55 SER B O 1
ATOM 1545 N N . GLY B 1 56 ? 0.69 7.484 -3.861 1 98.69 56 GLY B N 1
ATOM 1546 C CA . GLY B 1 56 ? -0.221 6.352 -3.93 1 98.69 56 GLY B CA 1
ATOM 1547 C C . GLY B 1 56 ? -0.382 5.801 -5.336 1 98.69 56 GLY B C 1
ATOM 1548 O O . GLY B 1 56 ? -0.285 4.59 -5.547 1 98.69 56 GLY B O 1
ATOM 1549 N N . VAL B 1 57 ? -0.531 6.648 -6.246 1 98.62 57 VAL B N 1
ATOM 1550 C CA . VAL B 1 57 ? -0.663 6.234 -7.641 1 98.62 57 VAL B CA 1
ATOM 1551 C C . VAL B 1 57 ? 0.646 5.605 -8.117 1 98.62 57 VAL B C 1
ATOM 1553 O O . VAL B 1 57 ? 0.637 4.574 -8.789 1 98.62 57 VAL B O 1
ATOM 1556 N N . ALA B 1 58 ? 1.717 6.215 -7.777 1 98.69 58 ALA B N 1
ATOM 1557 C CA . ALA B 1 58 ? 3.027 5.727 -8.195 1 98.69 58 ALA B CA 1
ATOM 1558 C C . ALA B 1 58 ? 3.289 4.32 -7.664 1 98.69 58 ALA B C 1
ATOM 1560 O O . ALA B 1 58 ? 3.754 3.447 -8.398 1 98.69 58 ALA B O 1
ATOM 1561 N N . THR B 1 59 ? 3.033 4.129 -6.352 1 98.62 59 THR B N 1
ATOM 1562 C CA . THR B 1 59 ? 3.33 2.818 -5.781 1 98.62 59 THR B CA 1
ATOM 1563 C C . THR B 1 59 ? 2.473 1.738 -6.434 1 98.62 59 THR B C 1
ATOM 1565 O O . THR B 1 59 ? 2.955 0.64 -6.715 1 98.62 59 THR B O 1
ATOM 1568 N N . LEU B 1 60 ? 1.261 2.049 -6.75 1 98.56 60 LEU B N 1
ATOM 1569 C CA . LEU B 1 60 ? 0.4 1.056 -7.383 1 98.56 60 LEU B CA 1
ATOM 1570 C C . LEU B 1 60 ? 0.816 0.815 -8.828 1 98.56 60 LEU B C 1
ATOM 1572 O O . LEU B 1 60 ? 0.71 -0.305 -9.336 1 98.56 60 LEU B O 1
ATOM 1576 N N . GLY B 1 61 ? 1.194 1.84 -9.5 1 98.12 61 GLY B N 1
ATOM 1577 C CA . GLY B 1 61 ? 1.751 1.653 -10.836 1 98.12 61 GLY B CA 1
ATOM 1578 C C . GLY B 1 61 ? 2.994 0.784 -10.844 1 98.12 61 GLY B C 1
ATOM 1579 O O . GLY B 1 61 ? 3.137 -0.094 -11.695 1 98.12 61 GLY B O 1
ATOM 1580 N N . LEU B 1 62 ? 3.873 1.017 -9.977 1 98.5 62 LEU B N 1
ATOM 1581 C CA . LEU B 1 62 ? 5.102 0.238 -9.859 1 98.5 62 LEU B CA 1
ATOM 1582 C C . LEU B 1 62 ? 4.797 -1.202 -9.469 1 98.5 62 LEU B C 1
ATOM 1584 O O . LEU B 1 62 ? 5.473 -2.131 -9.922 1 98.5 62 LEU B O 1
ATOM 1588 N N . ASP B 1 63 ? 3.787 -1.31 -8.641 1 98 63 ASP B N 1
ATOM 1589 C CA . ASP B 1 63 ? 3.359 -2.654 -8.266 1 98 63 ASP B CA 1
ATOM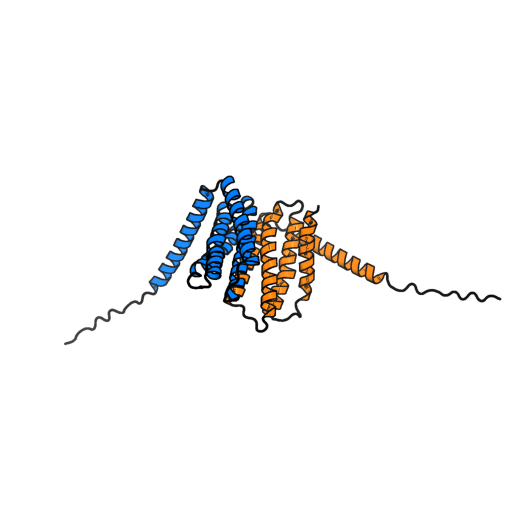 1590 C C . ASP B 1 63 ? 2.779 -3.4 -9.469 1 98 63 ASP B C 1
ATOM 1592 O O . ASP B 1 63 ? 3.016 -4.598 -9.633 1 98 63 ASP B O 1
ATOM 1596 N N . THR B 1 64 ? 1.986 -2.715 -10.211 1 95.94 64 THR B N 1
ATOM 1597 C CA . THR B 1 64 ? 1.431 -3.318 -11.414 1 95.94 64 THR B CA 1
ATOM 1598 C C . THR B 1 64 ? 2.541 -3.719 -12.383 1 95.94 64 THR B C 1
ATOM 1600 O O . THR B 1 64 ? 2.506 -4.805 -12.961 1 95.94 64 THR B O 1
ATOM 1603 N N . TYR B 1 65 ? 3.518 -2.922 -12.555 1 97.44 65 TYR B N 1
ATOM 1604 C CA . TYR B 1 65 ? 4.68 -3.246 -13.383 1 97.44 65 TYR B CA 1
ATOM 1605 C C . TYR B 1 65 ? 5.367 -4.508 -12.875 1 97.44 65 TYR B C 1
ATOM 1607 O O . TYR B 1 65 ? 5.727 -5.383 -13.664 1 97.44 65 TYR B O 1
ATOM 1615 N N . ASP B 1 66 ? 5.559 -4.543 -11.656 1 96.88 66 ASP B N 1
ATOM 1616 C CA . ASP B 1 66 ? 6.188 -5.707 -11.039 1 96.88 66 ASP B CA 1
ATOM 1617 C C . ASP B 1 66 ? 5.406 -6.98 -11.352 1 96.88 66 ASP B C 1
ATOM 1619 O O . ASP B 1 66 ? 5.988 -7.984 -11.766 1 96.88 66 ASP B O 1
ATOM 1623 N N . ALA B 1 67 ? 4.105 -6.988 -11.188 1 94.12 67 ALA B N 1
ATOM 1624 C CA . ALA B 1 67 ? 3.254 -8.172 -11.297 1 94.12 67 ALA B CA 1
ATOM 1625 C C . ALA B 1 67 ? 3.16 -8.648 -12.742 1 94.12 67 ALA B C 1
ATOM 1627 O O . ALA B 1 67 ? 2.998 -9.844 -13 1 94.12 67 ALA B O 1
ATOM 1628 N N . HIS B 1 68 ? 3.42 -7.715 -13.688 1 93.75 68 HIS B N 1
ATOM 1629 C CA . HIS B 1 68 ? 3.062 -8.117 -15.047 1 93.75 68 HIS B CA 1
ATOM 1630 C C . HIS B 1 68 ? 4.254 -7.996 -15.984 1 93.75 68 HIS B C 1
ATOM 1632 O O . HIS B 1 68 ? 4.262 -8.586 -17.062 1 93.75 68 HIS B O 1
ATOM 1638 N N . MET B 1 69 ? 5.215 -7.281 -15.617 1 94.88 69 MET B N 1
ATOM 1639 C CA . MET B 1 69 ? 6.238 -6.977 -16.609 1 94.88 69 MET B CA 1
ATOM 1640 C C . MET B 1 69 ? 7.633 -7.25 -16.062 1 94.88 69 MET B C 1
ATOM 1642 O O . MET B 1 69 ? 8.516 -7.707 -16.781 1 94.88 69 MET B O 1
ATOM 1646 N N . PHE B 1 70 ? 7.855 -7.059 -14.867 1 95.75 70 PHE B N 1
ATOM 1647 C CA . PHE B 1 70 ? 9.18 -7.121 -14.258 1 95.75 70 PHE B CA 1
ATOM 1648 C C . PHE B 1 70 ? 9.617 -8.57 -14.055 1 95.75 70 PHE B C 1
ATOM 1650 O O . PHE B 1 70 ? 9.047 -9.281 -13.219 1 95.75 70 PHE B O 1
ATOM 1657 N N . ARG B 1 71 ? 10.594 -9 -14.812 1 96.44 71 ARG B N 1
ATOM 1658 C CA . ARG B 1 71 ? 11.172 -10.336 -14.758 1 96.44 71 ARG B CA 1
ATOM 1659 C C . ARG B 1 71 ? 12.695 -10.273 -14.75 1 96.44 71 ARG B C 1
ATOM 1661 O O . ARG B 1 71 ? 13.336 -10.492 -15.781 1 96.44 71 ARG B O 1
ATOM 1668 N N . PRO B 1 72 ? 13.289 -10.031 -13.656 1 96.31 72 PRO B N 1
ATOM 1669 C CA . PRO B 1 72 ? 14.75 -9.906 -13.586 1 96.31 72 PRO B CA 1
ATOM 1670 C C . PRO B 1 72 ? 15.469 -11.227 -13.867 1 96.31 72 PRO B C 1
ATOM 1672 O O . PRO B 1 72 ? 14.898 -12.297 -13.648 1 96.31 72 PRO B O 1
ATOM 1675 N N . LYS B 1 73 ? 16.688 -11.172 -14.328 1 97.69 73 LYS B N 1
ATOM 1676 C CA . LYS B 1 73 ? 17.531 -12.352 -14.531 1 97.69 73 LYS B CA 1
ATOM 1677 C C . LYS B 1 73 ? 17.859 -13.039 -13.211 1 97.69 73 LYS B C 1
ATOM 1679 O O . LYS B 1 73 ? 17.828 -14.266 -13.117 1 97.69 73 LYS B O 1
ATOM 1684 N N . ASN B 1 74 ? 18.234 -12.227 -12.273 1 97.19 74 ASN B N 1
ATOM 1685 C CA . ASN B 1 74 ? 18.453 -12.688 -10.906 1 97.19 74 ASN B CA 1
ATOM 1686 C C . ASN B 1 74 ? 17.219 -12.508 -10.039 1 97.19 74 ASN B C 1
ATOM 1688 O O . ASN B 1 74 ? 16.828 -11.375 -9.719 1 97.19 74 ASN B O 1
ATOM 1692 N N . PRO B 1 75 ? 16.609 -13.523 -9.578 1 94.94 75 PRO B N 1
ATOM 1693 C CA . PRO B 1 75 ? 15.336 -13.469 -8.844 1 94.94 75 PRO B CA 1
ATOM 1694 C C . PRO B 1 75 ? 15.453 -12.703 -7.527 1 94.94 75 PRO B C 1
ATOM 1696 O O . PRO B 1 75 ? 14.438 -12.266 -6.973 1 94.94 75 PRO B O 1
ATOM 1699 N N . THR B 1 76 ? 16.594 -12.586 -6.98 1 96.25 76 THR B N 1
ATOM 1700 C CA . THR B 1 76 ? 16.766 -11.844 -5.738 1 96.25 76 THR B CA 1
ATOM 1701 C C . THR B 1 76 ? 16.266 -10.414 -5.891 1 96.25 76 THR B C 1
ATOM 1703 O O . THR B 1 76 ? 15.773 -9.812 -4.926 1 96.25 76 THR B O 1
ATOM 1706 N N . TYR B 1 77 ? 16.328 -9.867 -7.051 1 97.69 77 TYR B N 1
ATOM 1707 C CA . TYR B 1 77 ? 15.953 -8.477 -7.27 1 97.69 77 TYR B CA 1
ATOM 1708 C C . TYR B 1 77 ? 14.438 -8.32 -7.273 1 97.69 77 TYR B C 1
ATOM 1710 O O . TYR B 1 77 ? 13.922 -7.211 -7.117 1 97.69 77 TYR B O 1
ATOM 1718 N N . LYS B 1 78 ? 13.719 -9.422 -7.48 1 96.62 78 LYS B N 1
ATOM 1719 C CA . LYS B 1 78 ? 12.281 -9.367 -7.266 1 96.62 78 LYS B CA 1
ATOM 1720 C C . LYS B 1 78 ? 11.953 -9.07 -5.805 1 96.62 78 LYS B C 1
ATOM 1722 O O . LYS B 1 78 ? 11.055 -8.266 -5.516 1 96.62 78 LYS B O 1
ATOM 1727 N N . GLU B 1 79 ? 12.68 -9.68 -4.938 1 96.81 79 GLU B N 1
ATOM 1728 C CA . GLU B 1 79 ? 12.469 -9.453 -3.51 1 96.81 79 GLU B CA 1
ATOM 1729 C C . GLU B 1 79 ? 12.828 -8.016 -3.129 1 96.81 79 GLU B C 1
ATOM 1731 O O . GLU B 1 79 ? 12.156 -7.406 -2.293 1 96.81 79 GLU B O 1
ATOM 1736 N N . VAL B 1 80 ? 13.859 -7.508 -3.746 1 98.19 80 VAL B N 1
ATOM 1737 C CA . VAL B 1 80 ? 14.25 -6.121 -3.498 1 98.19 80 VAL B CA 1
ATOM 1738 C C . VAL B 1 80 ? 13.125 -5.188 -3.941 1 98.19 80 VAL B C 1
ATOM 1740 O O . VAL B 1 80 ? 12.789 -4.234 -3.232 1 98.19 80 VAL B O 1
ATOM 1743 N N . TRP B 1 81 ? 12.594 -5.48 -5.086 1 98.44 81 TRP B N 1
ATOM 1744 C CA . TRP B 1 81 ? 11.469 -4.684 -5.574 1 98.44 81 TRP B CA 1
ATOM 1745 C C . TRP B 1 81 ? 10.289 -4.758 -4.613 1 98.44 81 TRP B C 1
ATOM 1747 O O . TRP B 1 81 ? 9.664 -3.738 -4.301 1 98.44 81 TRP B O 1
ATOM 1757 N N . HIS B 1 82 ? 10.016 -5.945 -4.109 1 97.69 82 HIS B N 1
ATOM 1758 C CA . HIS B 1 82 ? 8.883 -6.113 -3.211 1 97.69 82 HIS B CA 1
ATOM 1759 C C . HIS B 1 82 ? 9.102 -5.371 -1.896 1 97.69 82 HIS B C 1
ATOM 1761 O O . HIS B 1 82 ? 8.164 -4.816 -1.325 1 97.69 82 HIS B O 1
ATOM 1767 N N . THR B 1 83 ? 10.281 -5.418 -1.439 1 98.25 83 THR B N 1
ATOM 1768 C CA . THR B 1 83 ? 10.602 -4.629 -0.253 1 98.25 83 THR B CA 1
ATOM 1769 C C . THR B 1 83 ? 10.375 -3.145 -0.511 1 98.25 83 THR B C 1
ATOM 1771 O O . THR B 1 83 ? 9.75 -2.457 0.302 1 98.25 83 THR B O 1
ATOM 1774 N N . ALA B 1 84 ? 10.898 -2.656 -1.618 1 98.75 84 ALA B N 1
ATOM 1775 C CA . ALA B 1 84 ? 10.688 -1.263 -2 1 98.75 84 ALA B CA 1
ATOM 1776 C C . ALA B 1 84 ? 9.195 -0.922 -2.031 1 98.75 84 ALA B C 1
ATOM 1778 O O . ALA B 1 84 ? 8.781 0.096 -1.478 1 98.75 84 ALA B O 1
ATOM 1779 N N . SER B 1 85 ? 8.484 -1.777 -2.623 1 98.44 85 SER B N 1
ATOM 1780 C CA . SER B 1 85 ? 7.047 -1.575 -2.807 1 98.44 85 SER B CA 1
ATOM 1781 C C . SER B 1 85 ? 6.316 -1.562 -1.469 1 98.44 85 SER B C 1
ATOM 1783 O O . SER B 1 85 ? 5.484 -0.687 -1.22 1 98.44 85 SER B O 1
ATOM 1785 N N . LEU B 1 86 ? 6.656 -2.492 -0.63 1 98.12 86 LEU B N 1
ATOM 1786 C CA . LEU B 1 86 ? 6.039 -2.574 0.689 1 98.12 86 LEU B CA 1
ATOM 1787 C C . LEU B 1 86 ? 6.254 -1.285 1.472 1 98.12 86 LEU B C 1
ATOM 1789 O O . LEU B 1 86 ? 5.301 -0.692 1.979 1 98.12 86 LEU B O 1
ATOM 1793 N N . TYR B 1 87 ? 7.422 -0.899 1.589 1 98.81 87 TYR B N 1
ATOM 1794 C CA . TYR B 1 87 ? 7.746 0.289 2.369 1 98.81 87 TYR B CA 1
ATOM 1795 C C . TYR B 1 87 ? 7.156 1.54 1.73 1 98.81 87 TYR B C 1
ATOM 1797 O O . TYR B 1 87 ? 6.73 2.461 2.432 1 98.81 87 TYR B O 1
ATOM 1805 N N . HIS B 1 88 ? 7.148 1.602 0.396 1 98.88 88 HIS B N 1
ATOM 1806 C CA . HIS B 1 88 ? 6.504 2.688 -0.333 1 98.88 88 HIS B CA 1
ATOM 1807 C C . HIS B 1 88 ? 5.016 2.762 -0.013 1 98.88 88 HIS B C 1
ATOM 1809 O O . HIS B 1 88 ? 4.523 3.799 0.437 1 98.88 88 HIS B O 1
ATOM 1815 N N . LEU B 1 89 ? 4.375 1.706 -0.162 1 98.69 89 LEU B N 1
ATOM 1816 C CA . LEU B 1 89 ? 2.93 1.645 0.015 1 98.69 89 LEU B CA 1
ATOM 1817 C C . LEU B 1 89 ? 2.545 1.944 1.46 1 98.69 89 LEU B C 1
ATOM 1819 O O . LEU B 1 89 ? 1.674 2.779 1.714 1 98.69 89 LEU B O 1
ATOM 1823 N N . VAL B 1 90 ? 3.178 1.317 2.453 1 98.56 90 VAL B N 1
ATOM 1824 C CA . VAL B 1 90 ? 2.852 1.495 3.865 1 98.56 90 VAL B CA 1
ATOM 1825 C C . VAL B 1 90 ? 3.111 2.941 4.277 1 98.56 90 VAL B C 1
ATOM 1827 O O . VAL B 1 90 ? 2.312 3.541 5 1 98.56 90 VAL B O 1
ATOM 1830 N N . HIS B 1 91 ? 4.141 3.453 3.852 1 98.88 91 HIS B N 1
ATOM 1831 C CA . HIS B 1 91 ? 4.473 4.805 4.293 1 98.88 91 HIS B CA 1
ATOM 1832 C C . HIS B 1 91 ? 3.682 5.848 3.512 1 98.88 91 HIS B C 1
ATOM 1834 O O . HIS B 1 91 ? 3.502 6.973 3.98 1 98.88 91 HIS B O 1
ATOM 1840 N N . THR B 1 92 ? 3.205 5.484 2.307 1 98.69 92 THR B N 1
ATOM 1841 C CA . THR B 1 92 ? 2.209 6.32 1.648 1 98.69 92 THR B CA 1
ATOM 1842 C C . THR B 1 92 ? 0.928 6.387 2.475 1 98.69 92 THR B C 1
ATOM 1844 O O . THR B 1 92 ? 0.373 7.469 2.682 1 98.69 92 THR B O 1
ATOM 1847 N N . ALA B 1 93 ? 0.507 5.258 2.932 1 98.12 93 ALA B N 1
ATOM 1848 C CA . ALA B 1 93 ? -0.665 5.234 3.803 1 98.12 93 ALA B CA 1
ATOM 1849 C C . ALA B 1 93 ? -0.423 6.047 5.07 1 98.12 93 ALA B C 1
ATOM 1851 O O . ALA B 1 93 ? -1.311 6.77 5.531 1 98.12 93 ALA B O 1
ATOM 1852 N N . ALA B 1 94 ? 0.736 5.914 5.621 1 98.19 94 ALA B N 1
ATOM 1853 C CA . ALA B 1 94 ? 1.069 6.691 6.812 1 98.19 94 ALA B CA 1
ATOM 1854 C C . ALA B 1 94 ? 1.06 8.188 6.516 1 98.19 94 ALA B C 1
ATOM 1856 O O . ALA B 1 94 ? 0.665 8.992 7.359 1 98.19 94 ALA B O 1
ATOM 1857 N N . LEU B 1 95 ? 1.526 8.609 5.371 1 97.81 95 LEU B N 1
ATOM 1858 C CA . LEU B 1 95 ? 1.52 10.008 4.953 1 97.81 95 LEU B CA 1
ATOM 1859 C C . LEU B 1 95 ? 0.105 10.578 4.992 1 97.81 95 LEU B C 1
ATOM 1861 O O . LEU B 1 95 ? -0.085 11.758 5.297 1 97.81 95 LEU B O 1
ATOM 1865 N N . LEU B 1 96 ? -0.839 9.781 4.629 1 96 96 LEU B N 1
ATOM 1866 C CA . LEU B 1 96 ? -2.236 10.195 4.688 1 96 96 LEU B CA 1
ATOM 1867 C C . LEU B 1 96 ? -2.611 10.656 6.09 1 96 96 LEU B C 1
ATOM 1869 O O . LEU B 1 96 ? -3.4 11.586 6.254 1 96 96 LEU B O 1
ATOM 1873 N N . GLY B 1 97 ? -1.996 10.062 7.105 1 95.62 97 GLY B N 1
ATOM 1874 C CA . GLY B 1 97 ? -2.312 10.375 8.492 1 95.62 97 GLY B CA 1
ATOM 1875 C C . GLY B 1 97 ? -1.442 11.477 9.062 1 95.62 97 GLY B C 1
ATOM 1876 O O . GLY B 1 97 ? -1.622 11.883 10.211 1 95.62 97 GLY B O 1
ATOM 1877 N N . ALA B 1 98 ? -0.604 12.055 8.328 1 95.62 98 ALA B N 1
ATOM 1878 C CA . ALA B 1 98 ? 0.379 13.008 8.828 1 95.62 98 ALA B CA 1
ATOM 1879 C C . ALA B 1 98 ? -0.304 14.234 9.43 1 95.62 98 ALA B C 1
ATOM 1881 O O . ALA B 1 98 ? 0.126 14.75 10.461 1 95.62 98 ALA B O 1
ATOM 1882 N N . PRO B 1 99 ? -1.417 14.758 8.875 1 93.62 99 PRO B N 1
ATOM 1883 C CA . PRO B 1 99 ? -2.002 16.016 9.336 1 93.62 99 PRO B CA 1
ATOM 1884 C C . PRO B 1 99 ? -2.523 15.93 10.766 1 93.62 99 PRO B C 1
ATOM 1886 O O . PRO B 1 99 ? -2.732 16.969 11.414 1 93.62 99 PRO B O 1
ATOM 1889 N N . ILE B 1 100 ? -2.709 14.797 11.297 1 92.06 100 ILE B N 1
ATOM 1890 C CA . ILE B 1 100 ? -3.305 14.703 12.633 1 92.06 100 ILE B CA 1
ATOM 1891 C C . ILE B 1 100 ? -2.203 14.57 13.68 1 92.06 100 ILE B C 1
ATOM 1893 O O . ILE B 1 100 ? -2.488 14.453 14.875 1 92.06 100 ILE B O 1
ATOM 1897 N N . THR B 1 101 ? -0.973 14.586 13.234 1 94.12 101 THR B N 1
ATOM 1898 C CA . THR B 1 101 ? 0.143 14.477 14.172 1 94.12 101 THR B CA 1
ATOM 1899 C C . THR B 1 101 ? 0.532 15.844 14.711 1 94.12 101 THR B C 1
ATOM 1901 O O . THR B 1 101 ? 0.123 16.875 14.164 1 94.12 101 THR B O 1
ATOM 1904 N N . LYS B 1 102 ? 1.324 15.945 15.836 1 95.5 102 LYS B N 1
ATOM 1905 C CA . LYS B 1 102 ? 1.74 17.188 16.484 1 95.5 102 LYS B CA 1
ATOM 1906 C C . LYS B 1 102 ? 2.629 18.016 15.578 1 95.5 102 LYS B C 1
ATOM 1908 O O . LYS B 1 102 ? 2.561 19.25 15.586 1 95.5 102 LYS B O 1
ATOM 1913 N N . ARG B 1 103 ? 3.512 17.391 14.805 1 95.69 103 ARG B N 1
ATOM 1914 C CA . ARG B 1 103 ? 4.426 18.047 13.875 1 95.69 103 ARG B CA 1
ATOM 1915 C C . ARG B 1 103 ? 4.309 17.438 12.477 1 95.69 103 ARG B C 1
ATOM 1917 O O . ARG B 1 103 ? 5.223 16.75 12.008 1 95.69 103 ARG B O 1
ATOM 1924 N N . PRO B 1 104 ? 3.254 17.734 11.758 1 95.12 104 PRO B N 1
ATOM 1925 C CA . PRO B 1 104 ? 2.928 17.078 10.5 1 95.12 104 PRO B CA 1
ATOM 1926 C C . PRO B 1 104 ? 4.008 17.266 9.438 1 95.12 104 PRO B C 1
ATOM 1928 O O . PRO B 1 104 ? 4.234 16.375 8.609 1 95.12 104 PRO B O 1
ATOM 1931 N N . ASN B 1 105 ? 4.688 18.391 9.477 1 94.5 105 ASN B N 1
ATOM 1932 C CA . ASN B 1 105 ? 5.699 18.641 8.453 1 94.5 105 ASN B CA 1
ATOM 1933 C C . ASN B 1 105 ? 6.953 17.797 8.695 1 94.5 105 ASN B C 1
ATOM 1935 O O . ASN B 1 105 ? 7.602 17.359 7.742 1 94.5 105 ASN B O 1
ATOM 1939 N N . VAL B 1 106 ? 7.242 17.594 9.914 1 96.62 106 VAL B N 1
ATOM 1940 C CA . VAL B 1 106 ? 8.391 16.75 10.25 1 96.62 106 VAL B CA 1
ATOM 1941 C C . VAL B 1 106 ? 8.086 15.297 9.906 1 96.62 106 VAL B C 1
ATOM 1943 O O . VAL B 1 106 ? 8.844 14.656 9.18 1 96.62 106 VAL B O 1
ATOM 1946 N N . PHE B 1 107 ? 7 14.82 10.375 1 97.94 107 PHE B N 1
ATOM 1947 C CA . PHE B 1 107 ? 6.598 13.438 10.148 1 97.94 107 PHE B CA 1
ATOM 1948 C C . PHE B 1 107 ? 6.438 13.156 8.656 1 97.94 107 PHE B C 1
ATOM 1950 O O . PHE B 1 107 ? 7.047 12.227 8.125 1 97.94 107 PHE B O 1
ATOM 1957 N N . GLY B 1 108 ? 5.703 13.977 8.008 1 97.25 108 GLY B N 1
ATOM 1958 C CA . GLY B 1 108 ? 5.445 13.781 6.586 1 97.25 108 GLY B CA 1
ATOM 1959 C C . GLY B 1 108 ? 6.684 13.961 5.727 1 97.25 108 GLY B C 1
ATOM 1960 O O . GLY B 1 108 ? 6.891 13.219 4.762 1 97.25 108 GLY B O 1
ATOM 1961 N N . GLY B 1 109 ? 7.453 14.977 6.039 1 97.56 109 GLY B N 1
ATOM 1962 C CA . GLY B 1 109 ? 8.672 15.211 5.273 1 97.56 109 GLY B CA 1
ATOM 1963 C C . GLY B 1 109 ? 9.656 14.062 5.363 1 97.56 109 GLY B C 1
ATOM 1964 O O . GLY B 1 109 ? 10.25 13.664 4.355 1 97.56 109 GLY B O 1
ATOM 1965 N N . LEU B 1 110 ? 9.797 13.508 6.508 1 98.62 110 LEU B N 1
ATOM 1966 C CA . LEU B 1 110 ? 10.703 12.383 6.715 1 98.62 110 LEU B CA 1
ATOM 1967 C C . LEU B 1 110 ? 10.188 11.133 6.004 1 98.62 110 LEU B C 1
ATOM 1969 O O . LEU B 1 110 ? 10.969 10.383 5.414 1 98.62 110 LEU B O 1
ATOM 1973 N N . LEU B 1 111 ? 8.906 10.953 6.109 1 98.75 111 LEU B N 1
ATOM 1974 C CA . LEU B 1 111 ? 8.336 9.82 5.383 1 98.75 111 LEU B CA 1
ATOM 1975 C C . LEU B 1 111 ? 8.578 9.961 3.885 1 98.75 111 LEU B C 1
ATOM 1977 O O . LEU B 1 111 ? 8.969 8.992 3.221 1 98.75 111 LEU B O 1
ATOM 1981 N N . ALA B 1 112 ? 8.328 11.148 3.354 1 98.5 112 ALA B N 1
ATOM 1982 C CA . ALA B 1 112 ? 8.539 11.383 1.928 1 98.5 112 ALA B CA 1
ATOM 1983 C C . ALA B 1 112 ? 10 11.164 1.545 1 98.5 112 ALA B C 1
ATOM 1985 O O . ALA B 1 112 ? 10.297 10.539 0.522 1 98.5 112 ALA B O 1
ATOM 1986 N N . ALA B 1 113 ? 10.844 11.664 2.359 1 98.5 113 ALA B N 1
ATOM 1987 C CA . ALA B 1 113 ? 12.266 11.461 2.121 1 98.5 113 ALA B CA 1
ATOM 1988 C C . ALA B 1 113 ? 12.617 9.977 2.15 1 98.5 113 ALA B C 1
ATOM 1990 O O . ALA B 1 113 ? 13.383 9.492 1.306 1 98.5 113 ALA B O 1
ATOM 1991 N N . GLY B 1 114 ? 12.133 9.281 3.105 1 98.88 114 GLY B N 1
ATOM 1992 C CA . GLY B 1 114 ? 12.352 7.848 3.18 1 98.88 114 GLY B CA 1
ATOM 1993 C C . GLY B 1 114 ? 11.844 7.102 1.959 1 98.88 114 GLY B C 1
ATOM 1994 O O . GLY B 1 114 ? 12.508 6.188 1.464 1 98.88 114 GLY B O 1
ATOM 1995 N N . ILE B 1 115 ? 10.695 7.465 1.477 1 98.88 115 ILE B N 1
ATOM 1996 C CA . ILE B 1 115 ? 10.133 6.816 0.298 1 98.88 115 ILE B CA 1
ATOM 1997 C C . ILE B 1 115 ? 11.062 7.008 -0.895 1 98.88 115 ILE B C 1
ATOM 1999 O O . ILE B 1 115 ? 11.359 6.055 -1.618 1 98.88 115 ILE B O 1
ATOM 2003 N N . VAL B 1 116 ? 11.578 8.172 -1.068 1 98.81 116 VAL B N 1
ATOM 2004 C CA . VAL B 1 116 ? 12.43 8.453 -2.223 1 98.81 116 VAL B CA 1
ATOM 2005 C C . VAL B 1 116 ? 13.789 7.797 -2.033 1 98.81 116 VAL B C 1
ATOM 2007 O O . VAL B 1 116 ? 14.266 7.074 -2.912 1 98.81 116 VAL B O 1
ATOM 2010 N N . LEU B 1 117 ? 14.336 7.941 -0.904 1 98.81 117 LEU B N 1
ATOM 2011 C CA . LEU B 1 117 ? 15.711 7.512 -0.705 1 98.81 117 LEU B CA 1
ATOM 2012 C C . LEU B 1 117 ? 15.781 6.008 -0.461 1 98.81 117 LEU B C 1
ATOM 2014 O O . LEU B 1 117 ? 16.719 5.344 -0.913 1 98.81 117 LEU B O 1
ATOM 2018 N N . PHE B 1 118 ? 14.906 5.473 0.274 1 98.88 118 PHE B N 1
ATOM 2019 C CA . PHE B 1 118 ? 14.93 4.035 0.528 1 98.88 118 PHE B CA 1
ATOM 2020 C C . PHE B 1 118 ? 14.273 3.271 -0.615 1 98.88 118 PHE B C 1
ATOM 2022 O O . PHE B 1 118 ? 14.945 2.533 -1.341 1 98.88 118 PHE B O 1
ATOM 2029 N N . SER B 1 119 ? 12.977 3.455 -0.762 1 98.94 119 SER B N 1
ATOM 2030 C CA . SER B 1 119 ? 12.242 2.701 -1.774 1 98.94 119 SER B CA 1
ATOM 2031 C C . SER B 1 119 ? 12.719 3.059 -3.18 1 98.94 119 SER B C 1
ATOM 2033 O O . SER B 1 119 ? 12.844 2.184 -4.039 1 98.94 119 SER B O 1
ATOM 2035 N N . GLY B 1 120 ? 12.93 4.363 -3.438 1 98.81 120 GLY B N 1
ATOM 2036 C CA . GLY B 1 120 ? 13.445 4.758 -4.738 1 98.81 120 GLY B CA 1
ATOM 2037 C C . GLY B 1 120 ? 14.758 4.07 -5.086 1 98.81 120 GLY B C 1
ATOM 2038 O O . GLY B 1 120 ? 14.93 3.596 -6.211 1 98.81 120 GLY B O 1
ATOM 2039 N N . THR B 1 121 ? 15.617 4.039 -4.156 1 98.81 121 THR B N 1
ATOM 2040 C CA . THR B 1 121 ? 16.906 3.377 -4.352 1 98.81 121 THR B CA 1
ATOM 2041 C C . THR B 1 121 ? 16.719 1.884 -4.602 1 98.81 121 THR B C 1
ATOM 2043 O O . THR B 1 121 ? 17.297 1.32 -5.523 1 98.81 121 THR B O 1
ATOM 2046 N N . CYS B 1 122 ? 15.898 1.279 -3.84 1 98.81 122 CYS B N 1
ATOM 2047 C CA . CYS B 1 122 ? 15.672 -0.153 -3.992 1 98.81 122 CYS B CA 1
ATOM 2048 C C . CYS B 1 122 ? 15.047 -0.462 -5.348 1 98.81 122 CYS B C 1
ATOM 2050 O O . CYS B 1 122 ? 15.391 -1.457 -5.984 1 98.81 122 CYS B O 1
ATOM 2052 N N . TYR B 1 123 ? 14.109 0.407 -5.77 1 98.75 123 TYR B N 1
ATOM 2053 C CA . TYR B 1 123 ? 13.555 0.23 -7.109 1 98.75 123 TYR B CA 1
ATOM 2054 C C . TYR B 1 123 ? 14.656 0.284 -8.164 1 98.75 123 TYR B C 1
ATOM 2056 O O . TYR B 1 123 ? 14.695 -0.543 -9.078 1 98.75 123 TYR B O 1
ATOM 2064 N N . THR B 1 124 ? 15.492 1.238 -8.055 1 98.62 124 THR B N 1
ATOM 2065 C CA . THR B 1 124 ? 16.562 1.439 -9.016 1 98.62 124 THR B CA 1
ATOM 2066 C C . THR B 1 124 ? 17.516 0.249 -9.023 1 98.62 124 THR B C 1
ATOM 2068 O O . THR B 1 124 ? 17.875 -0.268 -10.086 1 98.62 124 THR B O 1
ATOM 2071 N N . VAL B 1 125 ? 17.922 -0.165 -7.887 1 98.62 125 VAL B N 1
ATOM 2072 C CA . VAL B 1 125 ? 18.828 -1.294 -7.734 1 98.62 125 VAL B CA 1
ATOM 2073 C C . VAL B 1 125 ? 18.188 -2.551 -8.328 1 98.62 125 VAL B C 1
ATOM 2075 O O . VAL B 1 125 ? 18.859 -3.322 -9.023 1 98.62 125 VAL B O 1
ATOM 2078 N N . ALA B 1 126 ? 16.953 -2.746 -8 1 98.69 126 ALA B N 1
ATOM 2079 C CA . ALA B 1 126 ? 16.25 -3.924 -8.508 1 98.69 126 ALA B CA 1
ATOM 2080 C C . ALA B 1 126 ? 16.141 -3.881 -10.031 1 98.69 126 ALA B C 1
ATOM 2082 O O . ALA B 1 126 ? 16.453 -4.859 -10.711 1 98.69 126 ALA B O 1
ATOM 2083 N N . TYR B 1 127 ? 15.758 -2.744 -10.547 1 98.31 127 TYR B N 1
ATOM 2084 C CA . TYR B 1 127 ? 15.531 -2.592 -11.977 1 98.31 127 TYR B CA 1
ATOM 2085 C C . TYR B 1 127 ? 16.828 -2.787 -12.758 1 98.31 127 TYR B C 1
ATOM 2087 O O . TYR B 1 127 ? 16.844 -3.457 -13.789 1 98.31 127 TYR B O 1
ATOM 2095 N N . LEU B 1 128 ? 17.859 -2.285 -12.266 1 98 128 LEU B N 1
ATOM 2096 C CA . LEU B 1 128 ? 19.156 -2.354 -12.953 1 98 128 LEU B CA 1
ATOM 2097 C C . LEU B 1 128 ? 19.891 -3.631 -12.578 1 98 128 LEU B C 1
ATOM 2099 O O . LEU B 1 128 ? 20.922 -3.951 -13.188 1 98 128 LEU B O 1
ATOM 2103 N N . GLU B 1 129 ? 19.375 -4.27 -11.609 1 98 129 GLU B N 1
ATOM 2104 C CA . GLU B 1 129 ? 20.031 -5.449 -11.062 1 98 129 GLU B CA 1
ATOM 2105 C C . GLU B 1 129 ? 21.5 -5.164 -10.742 1 98 129 GLU B C 1
ATOM 2107 O O . GLU B 1 129 ? 22.391 -5.941 -11.109 1 98 129 GLU B O 1
ATOM 2112 N N . ASP B 1 130 ? 21.641 -4.047 -10.07 1 97.25 130 ASP B N 1
ATOM 2113 C CA . ASP B 1 130 ? 23 -3.582 -9.758 1 97.25 130 ASP B CA 1
ATOM 2114 C C . ASP B 1 130 ? 23.047 -2.914 -8.391 1 97.25 130 ASP B C 1
ATOM 2116 O O . ASP B 1 130 ? 22.516 -1.814 -8.211 1 97.25 130 ASP B O 1
ATOM 2120 N N . ARG B 1 131 ? 23.75 -3.453 -7.492 1 96.25 131 ARG B N 1
ATOM 2121 C CA . ARG B 1 131 ? 23.812 -3.012 -6.102 1 96.25 131 ARG B CA 1
ATOM 2122 C C . ARG B 1 131 ? 24.719 -1.804 -5.941 1 96.25 131 ARG B C 1
ATOM 2124 O O . ARG B 1 131 ? 24.797 -1.203 -4.867 1 96.25 131 ARG B O 1
ATOM 2131 N N . LYS B 1 132 ? 25.438 -1.394 -6.965 1 96.31 132 LYS B N 1
ATOM 2132 C CA . LYS B 1 132 ? 26.328 -0.241 -6.879 1 96.31 132 LYS B CA 1
ATOM 2133 C C . LYS B 1 132 ? 25.547 1.032 -6.555 1 96.31 132 LYS B C 1
ATOM 2135 O O . LYS B 1 132 ? 26.125 2.018 -6.09 1 96.31 132 LYS B O 1
ATOM 2140 N N . PHE B 1 133 ? 24.281 1.041 -6.734 1 95.38 133 PHE B N 1
ATOM 2141 C CA . PHE B 1 133 ? 23.438 2.221 -6.551 1 95.38 133 PHE B CA 1
ATOM 2142 C C . PHE B 1 133 ? 22.703 2.16 -5.215 1 95.38 133 PHE B C 1
ATOM 2144 O O . PHE B 1 133 ? 21.797 2.951 -4.965 1 95.38 133 PHE B O 1
ATOM 2151 N N . SER B 1 134 ? 23.109 1.287 -4.309 1 97.25 134 SER B N 1
ATOM 2152 C CA . SER B 1 134 ? 22.328 0.985 -3.117 1 97.25 134 SER B CA 1
ATOM 2153 C C . SER B 1 134 ? 22.641 1.953 -1.983 1 97.25 134 SER B C 1
ATOM 2155 O O . SER B 1 134 ? 21.922 2.004 -0.984 1 97.25 134 SER B O 1
ATOM 2157 N N . SER B 1 135 ? 23.547 2.834 -2.092 1 96.62 135 SER B N 1
ATOM 2158 C CA . SER B 1 135 ? 24.125 3.592 -0.992 1 96.62 135 SER B CA 1
ATOM 2159 C C . SER B 1 135 ? 23.109 4.527 -0.357 1 96.62 135 SER B C 1
ATOM 2161 O O . SER B 1 135 ? 23.094 4.719 0.861 1 96.62 135 SER B O 1
ATOM 2163 N N . PRO B 1 136 ? 22.188 5.07 -1.038 1 98.31 136 PRO B N 1
ATOM 2164 C CA . PRO B 1 136 ? 21.234 5.984 -0.409 1 98.31 136 PRO B CA 1
ATOM 2165 C C . PRO B 1 136 ? 20.188 5.262 0.442 1 98.31 136 PRO B C 1
ATOM 2167 O O . PRO B 1 136 ? 19.516 5.887 1.266 1 98.31 136 PRO B O 1
ATOM 2170 N N . ALA B 1 137 ? 20.016 3.979 0.291 1 98.44 137 ALA B N 1
ATOM 2171 C CA . ALA B 1 137 ? 18.906 3.25 0.904 1 98.44 137 ALA B CA 1
ATOM 2172 C C . ALA B 1 137 ? 18.984 3.314 2.428 1 98.44 137 ALA B C 1
ATOM 2174 O O . ALA B 1 137 ? 17.984 3.562 3.096 1 98.44 137 ALA B O 1
ATOM 2175 N N . PRO B 1 138 ? 20.156 3.158 3.031 1 98.44 138 PRO B N 1
ATOM 2176 C CA . PRO B 1 138 ? 20.234 3.264 4.488 1 98.44 138 PRO B CA 1
ATOM 2177 C C . PRO B 1 138 ? 19.812 4.641 5.004 1 98.44 138 PRO B C 1
ATOM 2179 O O . PRO B 1 138 ? 19.172 4.742 6.051 1 98.44 138 PRO B O 1
ATOM 2182 N N . LEU B 1 139 ? 20.156 5.656 4.273 1 98.38 139 LEU B N 1
ATOM 2183 C CA . LEU B 1 139 ? 19.703 6.992 4.652 1 98.38 139 LEU B CA 1
ATOM 2184 C C . LEU B 1 139 ? 18.188 7.086 4.629 1 98.38 139 LEU B C 1
ATOM 2186 O O . LEU B 1 139 ? 17.594 7.699 5.516 1 98.38 139 LEU B O 1
ATOM 2190 N N . GLY B 1 140 ? 17.656 6.492 3.652 1 98.75 140 GLY B N 1
ATOM 2191 C CA . GLY B 1 140 ? 16.203 6.453 3.594 1 98.75 140 GLY B CA 1
ATOM 2192 C C . GLY B 1 140 ? 15.578 5.664 4.734 1 98.75 140 GLY B C 1
ATOM 2193 O O . GLY B 1 140 ? 14.562 6.082 5.301 1 98.75 140 GLY B O 1
ATOM 2194 N N . GLY B 1 141 ? 16.188 4.543 5.008 1 98.81 141 GLY B N 1
ATOM 2195 C CA . GLY B 1 141 ? 15.742 3.773 6.16 1 98.81 141 GLY B CA 1
ATOM 2196 C C . GLY B 1 141 ? 15.781 4.559 7.457 1 98.81 141 GLY B C 1
ATOM 2197 O O . GLY B 1 141 ? 14.836 4.504 8.25 1 98.81 141 GLY B O 1
ATOM 2198 N N . PHE B 1 142 ? 16.766 5.266 7.621 1 98.75 142 PHE B N 1
ATOM 2199 C CA . PHE B 1 142 ? 16.891 6.086 8.82 1 98.75 142 PHE B CA 1
ATOM 2200 C C . PHE B 1 142 ? 15.844 7.199 8.828 1 98.75 142 PHE B C 1
ATOM 2202 O O . PHE B 1 142 ? 15.352 7.582 9.891 1 98.75 142 PHE B O 1
ATOM 2209 N N . ALA B 1 143 ? 15.562 7.719 7.688 1 98.81 143 ALA B N 1
ATOM 2210 C CA . ALA B 1 143 ? 14.508 8.719 7.609 1 98.81 143 ALA B CA 1
ATOM 2211 C C . ALA B 1 143 ? 13.172 8.141 8.062 1 98.81 143 ALA B C 1
ATOM 2213 O O . ALA B 1 143 ? 12.406 8.797 8.781 1 98.81 143 ALA B O 1
ATOM 2214 N N . PHE B 1 144 ? 12.867 6.922 7.613 1 98.88 144 PHE B N 1
ATOM 2215 C CA . PHE B 1 144 ? 11.664 6.262 8.094 1 98.88 144 PHE B CA 1
ATOM 2216 C C . PHE B 1 144 ? 11.68 6.141 9.617 1 98.88 144 PHE B C 1
ATOM 2218 O O . PHE B 1 144 ? 10.695 6.469 10.281 1 98.88 144 PHE B O 1
ATOM 2225 N N . ILE B 1 145 ? 12.766 5.656 10.164 1 98.88 145 ILE B N 1
ATOM 2226 C CA . ILE B 1 145 ? 12.898 5.484 11.602 1 98.88 145 ILE B CA 1
ATOM 2227 C C . ILE B 1 145 ? 12.672 6.82 12.305 1 98.88 145 ILE B C 1
ATOM 2229 O O . ILE B 1 145 ? 11.906 6.898 13.273 1 98.88 145 ILE B O 1
ATOM 2233 N N . ALA B 1 146 ? 13.281 7.852 11.852 1 98.75 146 ALA B N 1
ATOM 2234 C CA . ALA B 1 146 ? 13.148 9.18 12.438 1 98.75 146 ALA B CA 1
ATOM 2235 C C . ALA B 1 146 ? 11.711 9.68 12.352 1 98.75 146 ALA B C 1
ATOM 2237 O O . ALA B 1 146 ? 11.219 10.352 13.258 1 98.75 146 ALA B O 1
ATOM 2238 N N . ALA B 1 147 ? 11.102 9.422 11.227 1 98.69 147 ALA B N 1
ATOM 2239 C CA . ALA B 1 147 ? 9.703 9.82 11.062 1 98.69 147 ALA B CA 1
ATOM 2240 C C . ALA B 1 147 ? 8.828 9.211 12.156 1 98.69 147 ALA B C 1
ATOM 2242 O O . ALA B 1 147 ? 8.109 9.93 12.859 1 98.69 147 ALA B O 1
ATOM 2243 N N . TRP B 1 148 ? 8.906 7.969 12.391 1 98.75 148 TRP B N 1
ATOM 2244 C CA . TRP B 1 148 ? 8.094 7.305 13.398 1 98.75 148 TRP B CA 1
ATOM 2245 C C . TRP B 1 148 ? 8.484 7.766 14.805 1 98.75 148 TRP B C 1
ATOM 2247 O O . TRP B 1 148 ? 7.621 7.992 15.648 1 98.75 148 TRP B O 1
ATOM 2257 N N . ALA B 1 149 ? 9.781 7.957 15.016 1 98.62 149 ALA B N 1
ATOM 2258 C CA . ALA B 1 149 ? 10.258 8.43 16.312 1 98.62 149 ALA B CA 1
ATOM 2259 C C . ALA B 1 149 ? 9.742 9.836 16.609 1 98.62 149 ALA B C 1
ATOM 2261 O O . ALA B 1 149 ? 9.531 10.195 17.766 1 98.62 149 ALA B O 1
ATOM 2262 N N . SER B 1 150 ? 9.555 10.633 15.617 1 98.06 150 SER B N 1
ATOM 2263 C CA . SER B 1 150 ? 9.117 12.016 15.797 1 98.06 150 SER B CA 1
ATOM 2264 C C . SER B 1 150 ? 7.746 12.086 16.469 1 98.06 150 SER B C 1
ATOM 2266 O O . SER B 1 150 ? 7.355 13.125 17 1 98.06 150 SER B O 1
ATOM 2268 N N . LEU B 1 151 ? 7.004 11.008 16.422 1 97.12 151 LEU B N 1
ATOM 2269 C CA . LEU B 1 151 ? 5.68 10.977 17.031 1 97.12 151 LEU B CA 1
ATOM 2270 C C . LEU B 1 151 ? 5.781 10.898 18.547 1 97.12 151 LEU B C 1
ATOM 2272 O O . LEU B 1 151 ? 4.789 11.109 19.25 1 97.12 151 LEU B O 1
ATOM 2276 N N . LEU B 1 152 ? 6.934 10.586 19.047 1 96.94 152 LEU B N 1
ATOM 2277 C CA . LEU B 1 152 ? 7.145 10.523 20.484 1 96.94 152 LEU B CA 1
ATOM 2278 C C . LEU B 1 152 ? 7.043 11.914 21.109 1 96.94 152 LEU B C 1
ATOM 2280 O O . LEU B 1 152 ? 6.895 12.047 22.328 1 96.94 152 LEU B O 1
ATOM 2284 N N . PHE B 1 153 ? 6.957 13.078 20.406 1 87.88 153 PHE B N 1
ATOM 2285 C CA . PHE B 1 153 ? 7.008 14.445 20.922 1 87.88 153 PHE B CA 1
ATOM 2286 C C . PHE B 1 153 ? 5.902 15.297 20.297 1 87.88 153 PHE B C 1
ATOM 2288 O O . PHE B 1 153 ? 5.508 15.07 19.156 1 87.88 153 PHE B O 1
#

InterPro domains:
  IPR006696 Protein of unknown function DUF423 [PF04241] (65-141)
  IPR006696 Protein of unknown function DUF423 [PTHR43461] (39-151)

Sequence (306 aa):
MASSFLKTGGIVGGGDVGQYQLYDDLQARLEADTVGMAFSAATGPMLRHKVVAVSGVATLGLDTYDAHMFRPKNPTYKEVWHTASLYHLVHTAALLGAPITKRPNVFGGLLAAGIVLFSGTCYTVAYLEDRKFSSPAPLGGFAFIAAWASLLFMASSFLKTGGIVGGGDVGQYQLYDDLQARLEADTVGMAFSAATGPMLRHKVVAVSGVATLGLDTYDAHMFRPKNPTYKEVWHTASLYHLVHTAALLGAPITKRPNVFGGLLAAGIVLFSGTCYTVAYLEDRKFSSPAPLGGFAFIAAWASLLF

Nearest PDB structures (foldseek):
  7tcd-assembly1_A  TM=4.771E-01  e=2.578E+00  synthetic construct
  7sqc-assembly1_C1  TM=2.880E-01  e=2.225E+00  Chlamydomonas reinhardtii
  9bru-assembly1_k  TM=3.384E-01  e=5.382E+00  Mus musculus
  7u4t-assembly1_5  TM=2.923E-01  e=4.010E+00  Homo sapiens
  7tcd-assembly1_A  TM=4.766E-01  e=2.290E+00  synthetic construct

Organism: Zea mays (NCBI:txid4577)

pLDDT: mean 81.1, std 25.33, range [21.88, 98.94]

Solvent-accessible surface area (backbone atoms only — not comparable to full-atom values): 15771 Å² total; per-residue (Å²): 129,87,74,79,76,78,78,76,74,76,79,78,74,69,67,54,58,56,50,48,52,50,49,52,52,48,51,50,46,50,48,48,48,48,46,21,44,51,38,42,74,61,36,47,76,66,44,48,54,48,51,41,49,52,48,49,54,49,42,51,51,53,49,50,42,46,77,73,65,62,73,66,92,55,66,69,31,55,54,39,34,48,51,17,46,50,54,32,48,48,45,37,56,38,44,71,46,20,80,81,46,89,51,31,34,51,36,32,29,25,37,52,47,12,36,49,30,19,23,44,24,30,40,50,19,26,75,67,69,39,72,89,56,42,74,48,22,63,59,8,49,49,27,40,35,50,21,27,45,51,43,63,96,139,85,81,77,82,79,76,80,76,78,80,74,77,68,65,56,60,55,49,50,53,49,48,52,49,49,51,50,45,51,49,46,47,47,45,13,45,50,39,40,75,60,36,52,76,69,46,48,34,36,50,37,11,51,46,38,31,49,42,51,50,52,48,51,42,46,78,72,66,61,73,65,92,54,65,69,31,54,55,38,34,48,51,17,46,49,56,33,46,50,46,32,42,51,44,64,50,19,79,79,45,88,51,31,32,49,35,32,29,23,36,52,48,12,37,51,30,19,22,44,23,30,40,51,19,28,74,65,68,38,70,88,56,41,74,50,22,63,58,9,49,49,27,40,53,50,21,63,54,52,68,80,95

Radius of gyration: 26.81 Å; Cα contacts (8 Å, |Δi|>4): 338; chains: 2; bounding box: 97×53×110 Å

Foldseek 3Di:
DPPPPPCPPPPDPPVVVVVVVVVVVVVLVVVLVVLLCCQVVPQDVPNLVVLLVVLQVVLVVLVVCLVPPDDDPDCVLNVLLVVLSVLSNVLSVVSVVLVVAPRSSSLNSLSSQLNCQASVQSSVCSRVVHCVSRVSNVVSVVSNVVSVVVSVD/DDPPPPPPPPPDDPVVVVVVVVVVVVVLVVVLVVLLCCQVVPADVVNLVVLLVVLQVVLVVLVVCLVPPDDDPDCVLNVLLVVLSVLSNVLSVVSVVLVVAPRSSSLNSLSSQLNCQASVQSNVCSRVVHCVSRVSNVVSVVSNVRSVVVSVD